Protein AF-E1RE14-F1 (afdb_monomer)

Secondary structure (DSSP, 8-state):
-----SSSTT-PPP---------------------------------------HHHHHHHHHHHTTTTSPPPPSB-SSB-TTT--B-SS--SS-EE-TTT--EEEEEE-TTT--EEEE-HHHHHHHHHHHHHHTSHHHHHHHHHHHHHHHHTTSS-EEEE---STTS-HHHHHHTT-EEPTTSHHHHHHHHHHTSTT---EEEE--S-TTTS--HHHHHHHHHHHHHHTT-

pLDDT: mean 85.31, std 17.83, range [42.62, 98.5]

Radius of gyration: 26.48 Å; Cα contacts (8 Å, |Δi|>4): 242; chains: 1; bounding box: 68×49×76 Å

Organism: Methanolacinia petrolearia (strain DSM 11571 / OCM 486 / SEBR 4847) (NCBI:txid679926)

Mean predicted aligned error: 10.59 Å

Structure (mmCIF, N/CA/C/O backbone):
data_AF-E1RE14-F1
#
_entry.id   AF-E1RE14-F1
#
loop_
_atom_site.group_PDB
_atom_site.id
_atom_site.type_symbol
_atom_site.label_atom_id
_atom_site.label_alt_id
_atom_site.label_comp_id
_atom_site.label_asym_id
_atom_site.label_entity_id
_atom_site.label_seq_id
_atom_site.pdbx_PDB_ins_code
_atom_site.Cartn_x
_atom_site.Cartn_y
_atom_site.Cartn_z
_atom_site.occupancy
_atom_site.B_iso_or_equiv
_atom_site.auth_seq_id
_atom_site.auth_comp_id
_atom_site.auth_asym_id
_atom_site.auth_atom_id
_atom_site.pdbx_PDB_model_num
ATOM 1 N N . MET A 1 1 ? -35.486 -8.391 -8.529 1.00 46.53 1 MET A N 1
ATOM 2 C CA . MET A 1 1 ? -34.183 -9.096 -8.549 1.00 46.53 1 MET A CA 1
ATOM 3 C C . MET A 1 1 ? -33.912 -9.612 -9.960 1.00 46.53 1 MET A C 1
ATOM 5 O O . MET A 1 1 ? -34.596 -10.544 -10.345 1.00 46.53 1 MET A O 1
ATOM 9 N N . LYS A 1 2 ? -33.014 -8.971 -10.733 1.00 47.81 2 LYS A N 1
ATOM 10 C CA . LYS A 1 2 ? -32.434 -9.428 -12.027 1.00 47.81 2 LYS A CA 1
ATOM 11 C C . LYS A 1 2 ? -31.433 -8.358 -12.536 1.00 47.81 2 LYS A C 1
ATOM 13 O O . LYS A 1 2 ? -31.792 -7.555 -13.384 1.00 47.81 2 LYS A O 1
ATOM 18 N N . ILE A 1 3 ? -30.221 -8.273 -11.964 1.00 48.84 3 ILE A N 1
ATOM 19 C CA . ILE A 1 3 ? -29.160 -7.336 -12.439 1.00 48.84 3 ILE A CA 1
ATOM 20 C C . ILE A 1 3 ? -27.771 -8.017 -12.596 1.00 48.84 3 ILE A C 1
ATOM 22 O O . ILE A 1 3 ? -26.828 -7.397 -13.058 1.00 48.84 3 ILE A O 1
ATOM 26 N N . PHE A 1 4 ? -27.609 -9.318 -12.321 1.00 44.69 4 PHE A N 1
ATOM 27 C CA . PHE A 1 4 ? -26.270 -9.941 -12.232 1.00 44.69 4 PHE A CA 1
ATOM 28 C C . PHE A 1 4 ? -25.787 -10.767 -13.447 1.00 44.69 4 PHE A C 1
ATOM 30 O O . PHE A 1 4 ? -24.871 -11.571 -13.296 1.00 44.69 4 PHE A O 1
ATOM 37 N N . GLN A 1 5 ? -26.342 -10.591 -14.654 1.00 52.22 5 GLN A N 1
ATOM 38 C CA . GLN A 1 5 ? -26.040 -11.499 -15.781 1.00 52.22 5 GLN A CA 1
ATOM 39 C C . GLN A 1 5 ? -25.069 -10.975 -16.863 1.00 52.22 5 GLN A C 1
ATOM 41 O O . GLN A 1 5 ? -24.773 -11.722 -17.785 1.00 52.22 5 GLN A O 1
ATOM 46 N N . THR A 1 6 ? -24.538 -9.750 -16.793 1.00 51.66 6 THR A N 1
ATOM 47 C CA . THR A 1 6 ? -23.876 -9.115 -17.962 1.00 51.66 6 THR A CA 1
ATOM 48 C C . THR A 1 6 ? -22.341 -9.056 -17.966 1.00 51.66 6 THR A C 1
ATOM 50 O O . THR A 1 6 ? -21.780 -8.434 -18.860 1.00 51.66 6 THR A O 1
ATOM 53 N N . LEU A 1 7 ? -21.624 -9.703 -17.038 1.00 49.03 7 LEU A N 1
ATOM 54 C CA . LEU A 1 7 ? -20.146 -9.607 -16.977 1.00 49.03 7 LEU A CA 1
ATOM 55 C C . LEU A 1 7 ? -19.368 -10.877 -17.363 1.00 49.03 7 LEU A C 1
ATOM 57 O O . LEU A 1 7 ? -18.140 -10.861 -17.325 1.00 49.03 7 LEU A O 1
ATOM 61 N N . LYS A 1 8 ? -20.031 -11.970 -17.764 1.00 50.16 8 LYS A N 1
ATOM 62 C CA . LYS A 1 8 ? -19.330 -13.222 -18.114 1.00 50.16 8 LYS A CA 1
ATOM 63 C C . LYS A 1 8 ? -18.744 -13.264 -19.530 1.00 50.16 8 LYS A C 1
ATOM 65 O O . LYS A 1 8 ? -17.822 -14.039 -19.755 1.00 50.16 8 LYS A O 1
ATOM 70 N N . ASP A 1 9 ? -19.179 -12.398 -20.442 1.00 52.12 9 ASP A N 1
ATOM 71 C CA . ASP A 1 9 ? -18.799 -12.519 -21.860 1.00 52.12 9 ASP A CA 1
ATOM 72 C C . ASP A 1 9 ? -17.492 -11.793 -22.240 1.00 52.12 9 ASP A C 1
ATOM 74 O O . ASP A 1 9 ? -17.029 -11.910 -23.370 1.00 52.12 9 ASP A O 1
ATOM 78 N N . ILE A 1 10 ? -16.845 -11.076 -21.309 1.00 55.69 10 ILE A N 1
ATOM 79 C CA . ILE A 1 10 ? -15.593 -10.337 -21.588 1.00 55.69 10 ILE A CA 1
ATOM 80 C C . ILE A 1 10 ? -14.340 -11.225 -21.426 1.00 55.69 10 ILE A C 1
ATOM 82 O O . ILE A 1 10 ? -13.291 -10.915 -21.983 1.00 55.69 10 ILE A O 1
ATOM 86 N N . PHE A 1 11 ? -14.439 -12.359 -20.721 1.00 48.59 11 PHE A N 1
ATOM 87 C CA . PHE A 1 11 ? -13.284 -13.194 -20.349 1.00 48.59 11 PHE A CA 1
ATOM 88 C C . PHE A 1 11 ? -13.373 -14.640 -20.859 1.00 48.59 11 PHE A C 1
ATOM 90 O O . PHE A 1 11 ? -12.929 -15.569 -20.185 1.00 48.59 11 PHE A O 1
ATOM 97 N N . ALA A 1 12 ? -13.938 -14.857 -22.049 1.00 53.59 12 ALA A N 1
ATOM 98 C CA . ALA A 1 12 ? -13.818 -16.152 -22.714 1.00 53.59 12 ALA A CA 1
ATOM 99 C C . ALA A 1 12 ? -12.379 -16.327 -23.257 1.00 53.59 12 ALA A C 1
ATOM 101 O O . ALA A 1 12 ? -11.938 -15.507 -24.069 1.00 53.59 12 ALA A O 1
ATOM 102 N N . PRO A 1 13 ? -11.626 -17.359 -22.832 1.00 48.97 13 PRO A N 1
ATOM 103 C CA . PRO A 1 13 ? -10.300 -17.634 -23.372 1.00 48.97 13 PRO A CA 1
ATOM 104 C C . PRO A 1 13 ? -10.422 -18.061 -24.839 1.00 48.97 13 PRO A C 1
ATOM 106 O O . PRO A 1 13 ? -11.208 -18.947 -25.175 1.00 48.97 13 PRO A O 1
ATOM 109 N N . LYS A 1 14 ? -9.641 -17.431 -25.722 1.00 50.75 14 LYS A N 1
ATOM 110 C CA . LYS A 1 14 ? -9.497 -17.887 -27.108 1.00 50.75 14 LYS A CA 1
ATOM 111 C C . LYS A 1 14 ? -8.855 -19.275 -27.091 1.00 50.75 14 LYS A C 1
ATOM 113 O O . LYS A 1 14 ? -7.742 -19.436 -26.602 1.00 50.75 14 LYS A O 1
ATOM 118 N N . THR A 1 15 ? -9.565 -20.269 -27.609 1.00 53.25 15 THR A N 1
ATOM 119 C CA . THR A 1 15 ? -9.020 -21.591 -27.924 1.00 53.25 15 THR A CA 1
ATOM 120 C C . THR A 1 15 ? -7.975 -21.444 -29.025 1.00 53.25 15 THR A C 1
ATOM 122 O O . THR A 1 15 ? -8.326 -21.181 -30.172 1.00 53.25 15 THR A O 1
ATOM 125 N N . GLU A 1 16 ? -6.700 -21.578 -28.667 1.00 58.56 16 GLU A N 1
ATOM 126 C CA . GLU A 1 16 ? -5.597 -21.681 -29.621 1.00 58.56 16 GLU A CA 1
ATOM 127 C C . GLU A 1 16 ? -5.589 -23.077 -30.258 1.00 58.56 16 GLU A C 1
ATOM 129 O O . GLU A 1 16 ? -5.486 -24.104 -29.579 1.00 58.56 16 GLU A O 1
ATOM 134 N N . GLU A 1 17 ? -5.723 -23.104 -31.584 1.00 56.47 17 GLU A N 1
ATOM 135 C CA . GLU A 1 17 ? -5.495 -24.280 -32.414 1.00 56.47 17 GLU A CA 1
ATOM 136 C C . GLU A 1 17 ? -4.011 -24.665 -32.366 1.00 56.47 17 GLU A C 1
ATOM 138 O O . GLU A 1 17 ? -3.125 -23.885 -32.710 1.00 56.47 17 GLU A O 1
ATOM 143 N N . LYS A 1 18 ? -3.732 -25.897 -31.930 1.00 52.00 18 LYS A N 1
ATOM 144 C CA . LYS A 1 18 ? -2.398 -26.501 -31.995 1.00 52.00 18 LYS A CA 1
ATOM 145 C C . LYS A 1 18 ? -2.090 -26.911 -33.432 1.00 52.00 18 LYS A C 1
ATOM 147 O O . LYS A 1 18 ? -2.503 -27.987 -33.867 1.00 52.00 18 LYS A O 1
ATOM 152 N N . GLU A 1 19 ? -1.301 -26.105 -34.128 1.00 57.06 19 GLU A N 1
ATOM 153 C CA . GLU A 1 19 ? -0.641 -26.520 -35.362 1.00 57.06 19 GLU A CA 1
ATOM 154 C C . GLU A 1 19 ? 0.549 -27.434 -35.025 1.00 57.06 19 GLU A C 1
ATOM 156 O O . GLU A 1 19 ? 1.486 -27.066 -34.316 1.00 57.06 19 GLU A O 1
ATOM 161 N N . LYS A 1 20 ? 0.469 -28.684 -35.490 1.00 58.72 20 LYS A N 1
ATOM 162 C CA . LYS A 1 20 ? 1.563 -29.657 -35.468 1.00 58.72 20 LYS A CA 1
ATOM 163 C C . LYS A 1 20 ? 2.478 -29.378 -36.656 1.00 58.72 20 LYS A C 1
ATOM 165 O O . LYS A 1 20 ? 2.070 -29.612 -37.789 1.00 58.72 20 LYS A O 1
ATOM 170 N N . THR A 1 21 ? 3.733 -29.035 -36.401 1.00 48.47 21 THR A N 1
ATOM 171 C CA . THR A 1 21 ? 4.808 -29.195 -37.385 1.00 48.47 21 THR A CA 1
ATOM 172 C C . THR A 1 21 ? 5.929 -30.039 -36.802 1.00 48.47 21 THR A C 1
ATOM 174 O O . THR A 1 21 ? 6.473 -29.797 -35.727 1.00 48.47 21 THR A O 1
ATOM 177 N N . SER A 1 22 ? 6.186 -31.125 -37.517 1.00 50.03 22 SER A N 1
ATOM 178 C CA . SER A 1 22 ? 7.149 -32.175 -37.243 1.00 50.03 22 SER A CA 1
ATOM 179 C C . SER A 1 22 ? 8.414 -32.001 -38.083 1.00 50.03 22 SER A C 1
ATOM 181 O O . SER A 1 22 ? 8.329 -31.570 -39.228 1.00 50.03 22 SER A O 1
ATOM 183 N N . ALA A 1 23 ? 9.503 -32.550 -37.539 1.00 46.31 23 ALA A N 1
ATOM 184 C CA . ALA A 1 23 ? 10.637 -33.178 -38.223 1.00 46.31 23 ALA A CA 1
ATOM 185 C C . ALA A 1 23 ? 11.861 -32.317 -38.616 1.00 46.31 23 ALA A C 1
ATOM 187 O O . ALA A 1 23 ? 11.846 -31.554 -39.570 1.00 46.31 23 ALA A O 1
ATOM 188 N N . ALA A 1 24 ? 12.941 -32.599 -37.873 1.00 47.28 24 ALA A N 1
ATOM 189 C CA . ALA A 1 24 ? 14.226 -33.149 -38.329 1.00 47.28 24 ALA A CA 1
ATOM 190 C C . ALA A 1 24 ? 15.094 -32.373 -39.339 1.00 47.28 24 ALA A C 1
ATOM 192 O O . ALA A 1 24 ? 14.720 -32.157 -40.486 1.00 47.28 24 ALA A O 1
ATOM 193 N N . GLY A 1 25 ? 16.349 -32.137 -38.935 1.00 42.62 25 GLY A N 1
ATOM 194 C CA . GLY A 1 25 ? 17.455 -31.831 -39.842 1.00 42.62 25 GLY A CA 1
ATOM 195 C C . GLY A 1 25 ? 18.708 -31.344 -39.117 1.00 42.62 25 GLY A C 1
ATOM 196 O O . GLY A 1 25 ? 18.887 -30.146 -38.933 1.00 42.62 25 GLY A O 1
ATOM 197 N N . GLU A 1 26 ? 19.583 -32.267 -38.715 1.00 43.22 26 GLU A N 1
ATOM 198 C CA . GLU A 1 26 ? 20.980 -31.971 -38.373 1.00 43.22 26 GLU A CA 1
ATOM 199 C C . GLU A 1 26 ? 21.800 -31.741 -39.654 1.00 43.22 26 GLU A C 1
ATOM 201 O O . GLU A 1 26 ? 21.687 -32.524 -40.596 1.00 43.22 26 GLU A O 1
ATOM 206 N N . THR A 1 27 ? 22.678 -30.730 -39.681 1.00 48.00 27 THR A N 1
ATOM 207 C CA . THR A 1 27 ? 24.133 -30.892 -39.938 1.00 48.00 27 THR A CA 1
ATOM 208 C C . THR A 1 27 ? 24.896 -29.552 -39.866 1.00 48.00 27 THR A C 1
ATOM 210 O O . THR A 1 27 ? 24.309 -28.496 -40.104 1.00 48.00 27 THR A O 1
ATOM 213 N N . PRO A 1 28 ? 26.209 -29.569 -39.534 1.00 61.12 28 PRO A N 1
ATOM 214 C CA . PRO A 1 28 ? 27.028 -28.377 -39.327 1.00 61.12 28 PRO A CA 1
ATOM 215 C C . PRO A 1 28 ? 27.784 -27.958 -40.601 1.00 61.12 28 PRO A C 1
ATOM 217 O O . PRO A 1 28 ? 28.429 -28.776 -41.256 1.00 61.12 28 PRO A O 1
ATOM 220 N N . GLY A 1 29 ? 27.769 -26.659 -40.912 1.00 47.12 29 GLY A N 1
ATOM 221 C CA . GLY A 1 29 ? 28.498 -26.060 -42.033 1.00 47.12 29 GLY A CA 1
ATOM 222 C C . GLY A 1 29 ? 29.308 -24.839 -41.597 1.00 47.12 29 GLY A C 1
ATOM 223 O O . GLY A 1 29 ? 28.756 -23.849 -41.129 1.00 47.12 29 GLY A O 1
ATOM 224 N N . LYS A 1 30 ? 30.631 -24.941 -41.743 1.00 48.81 30 LYS A N 1
ATOM 225 C CA . LYS A 1 30 ? 31.643 -23.898 -41.529 1.00 48.81 30 LYS A CA 1
ATOM 226 C C . LYS A 1 30 ? 31.542 -22.747 -42.545 1.00 48.81 30 LYS A C 1
ATOM 228 O O . LYS A 1 30 ? 31.271 -22.986 -43.714 1.00 48.81 30 LYS A O 1
ATOM 233 N N . ALA A 1 31 ? 32.015 -21.587 -42.077 1.00 45.41 31 ALA A N 1
ATOM 234 C CA . ALA A 1 31 ? 32.679 -20.494 -42.800 1.00 45.41 31 ALA A CA 1
ATOM 235 C C . ALA A 1 31 ? 31.829 -19.558 -43.680 1.00 45.41 31 ALA A C 1
ATOM 237 O O . ALA A 1 31 ? 31.381 -19.935 -44.754 1.00 45.41 31 ALA A O 1
ATOM 238 N N . ALA A 1 32 ? 31.768 -18.284 -43.273 1.00 44.47 32 ALA A N 1
ATOM 239 C CA . ALA A 1 32 ? 32.245 -17.159 -44.086 1.00 44.47 32 ALA A CA 1
ATOM 240 C C . ALA A 1 32 ? 32.243 -15.864 -43.252 1.00 44.47 32 ALA A C 1
ATOM 242 O O . ALA A 1 32 ? 31.198 -15.274 -42.984 1.00 44.47 32 ALA A O 1
ATOM 243 N N . GLU A 1 33 ? 33.439 -15.423 -42.860 1.00 48.59 33 GLU A N 1
ATOM 244 C CA . GLU A 1 33 ? 33.723 -14.016 -42.580 1.00 48.59 33 GLU A CA 1
ATOM 245 C C . GLU A 1 33 ? 33.417 -13.191 -43.835 1.00 48.59 33 GLU A C 1
ATOM 247 O O . GLU A 1 33 ? 33.936 -13.452 -44.919 1.00 48.59 33 GLU A O 1
ATOM 252 N N . GLY A 1 34 ? 32.558 -12.191 -43.674 1.00 48.44 34 GLY A N 1
ATOM 253 C CA . GLY A 1 34 ? 32.135 -11.292 -44.738 1.00 48.44 34 GLY A CA 1
ATOM 254 C C . GLY A 1 34 ? 31.483 -10.058 -44.138 1.00 48.44 34 GLY A C 1
ATOM 255 O O . GLY A 1 34 ? 30.284 -9.844 -44.280 1.00 48.44 34 GLY A O 1
ATOM 256 N N . ALA A 1 35 ? 32.278 -9.275 -43.409 1.00 54.47 35 ALA A N 1
ATOM 257 C CA . ALA A 1 35 ? 31.876 -7.994 -42.855 1.00 54.47 35 ALA A CA 1
ATOM 258 C C . ALA A 1 35 ? 31.454 -7.033 -43.979 1.00 54.47 35 ALA A C 1
ATOM 260 O O . ALA A 1 35 ? 32.285 -6.518 -44.727 1.00 54.47 35 ALA A O 1
ATOM 261 N N . ARG A 1 36 ? 30.153 -6.750 -44.066 1.00 50.03 36 ARG A N 1
ATOM 262 C CA . ARG A 1 36 ? 29.624 -5.581 -44.769 1.00 50.03 36 ARG A CA 1
ATOM 263 C C . ARG A 1 36 ? 28.918 -4.727 -43.729 1.00 50.03 36 ARG A C 1
ATOM 265 O O . ARG A 1 36 ? 27.810 -5.035 -43.313 1.00 50.03 36 ARG A O 1
ATOM 272 N N . ALA A 1 37 ? 29.607 -3.683 -43.274 1.00 56.88 37 ALA A N 1
ATOM 273 C CA . ALA A 1 37 ? 29.035 -2.653 -42.421 1.00 56.88 37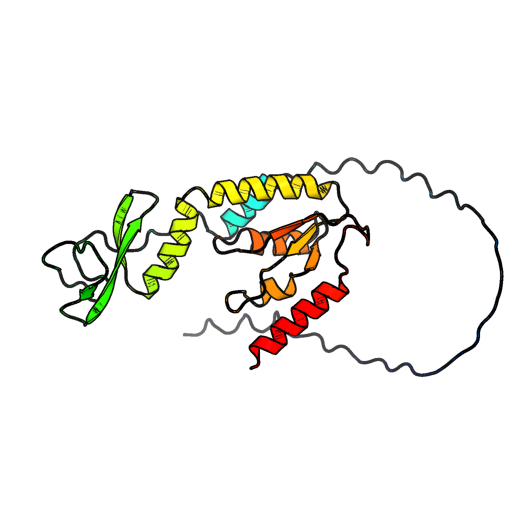 ALA A CA 1
ATOM 274 C C . ALA A 1 37 ? 27.939 -1.922 -43.210 1.00 56.88 37 ALA A C 1
ATOM 276 O O . ALA A 1 37 ? 28.200 -0.967 -43.944 1.00 56.88 37 ALA A O 1
ATOM 277 N N . GLU A 1 38 ? 26.713 -2.429 -43.114 1.00 55.62 38 GLU A N 1
ATOM 278 C CA . GLU A 1 38 ? 25.520 -1.735 -43.571 1.00 55.62 38 GLU A CA 1
ATOM 279 C C . GLU A 1 38 ? 25.373 -0.491 -42.693 1.00 55.62 38 GLU A C 1
ATOM 281 O O . GLU A 1 38 ? 25.154 -0.577 -41.484 1.00 55.62 38 GLU A O 1
ATOM 286 N N . LYS A 1 39 ? 25.602 0.686 -43.288 1.00 60.72 39 LYS A N 1
ATOM 287 C CA . LYS A 1 39 ? 25.342 1.975 -42.647 1.00 60.72 39 LYS A CA 1
ATOM 288 C C . LYS A 1 39 ? 23.870 1.994 -42.242 1.00 60.72 39 LYS A C 1
ATOM 290 O O . LYS A 1 39 ? 23.007 2.198 -43.093 1.00 60.72 39 LYS A O 1
ATOM 295 N N . LEU A 1 40 ? 23.614 1.785 -40.951 1.00 55.25 40 LEU A N 1
ATOM 296 C CA . LEU A 1 40 ? 22.308 1.994 -40.340 1.00 55.25 40 LEU A CA 1
ATOM 297 C C . LEU A 1 40 ? 21.820 3.398 -40.731 1.00 55.25 40 LEU A C 1
ATOM 299 O O . LEU A 1 40 ? 22.565 4.367 -40.539 1.00 55.25 40 LEU A O 1
ATOM 303 N N . PRO A 1 41 ? 20.622 3.521 -41.329 1.00 58.03 41 PRO A N 1
ATOM 304 C CA . PRO A 1 41 ? 20.096 4.806 -41.754 1.00 58.03 41 PRO A CA 1
ATOM 305 C C . PRO A 1 41 ? 19.998 5.733 -40.543 1.00 58.03 41 PRO A C 1
ATOM 307 O O . PRO A 1 41 ? 19.442 5.365 -39.506 1.00 58.03 41 PRO A O 1
ATOM 310 N N . ALA A 1 42 ? 20.572 6.929 -40.679 1.00 51.94 42 ALA A N 1
ATOM 311 C CA . ALA A 1 42 ? 20.441 7.997 -39.702 1.00 51.94 42 ALA A CA 1
ATOM 312 C C . ALA A 1 42 ? 18.947 8.284 -39.519 1.00 51.94 42 ALA A C 1
ATOM 314 O O . ALA A 1 42 ? 18.286 8.756 -40.443 1.00 51.94 42 ALA A O 1
ATOM 315 N N . GLN A 1 43 ? 18.404 7.920 -38.357 1.00 57.03 43 GLN A N 1
ATOM 316 C CA . GLN A 1 43 ? 16.995 8.130 -38.058 1.00 57.03 43 GLN A CA 1
ATOM 317 C C . GLN A 1 43 ? 16.741 9.635 -37.949 1.00 57.03 43 GLN A C 1
ATOM 319 O O . GLN A 1 43 ? 17.187 10.291 -37.007 1.00 57.03 43 GLN A O 1
ATOM 324 N N . GLU A 1 44 ? 16.066 10.181 -38.959 1.00 47.69 44 GLU A N 1
ATOM 325 C CA . GLU A 1 44 ? 15.635 11.572 -38.999 1.00 47.69 44 GLU A CA 1
ATOM 326 C C . GLU A 1 44 ? 14.706 11.870 -37.816 1.00 47.69 44 GLU A C 1
ATOM 328 O O . GLU A 1 44 ? 13.815 11.088 -37.472 1.00 47.69 44 GLU A O 1
ATOM 333 N N . GLY A 1 45 ? 14.968 13.008 -37.168 1.00 54.16 45 GLY A N 1
ATOM 334 C CA . GLY A 1 45 ? 14.450 13.367 -35.856 1.00 54.16 45 GLY A CA 1
ATOM 335 C C . GLY A 1 45 ? 12.929 13.318 -35.767 1.00 54.16 45 GLY A C 1
ATOM 336 O O . GLY A 1 45 ? 12.219 14.206 -36.246 1.00 54.16 45 GLY A O 1
ATOM 337 N N . GLN A 1 46 ? 12.435 12.299 -35.067 1.00 58.62 46 GLN A N 1
ATOM 338 C CA . GLN A 1 46 ? 11.067 12.264 -34.580 1.00 58.62 46 GLN A CA 1
ATOM 339 C C . GLN A 1 46 ? 10.863 13.443 -33.623 1.00 58.62 46 GLN A C 1
ATOM 341 O O . GLN A 1 46 ? 11.530 13.563 -32.595 1.00 58.62 46 GLN A O 1
ATOM 346 N N . LYS A 1 47 ? 9.945 14.339 -34.003 1.00 50.62 47 LYS A N 1
ATOM 347 C CA . LYS A 1 47 ? 9.492 15.493 -33.216 1.00 50.62 47 LYS A CA 1
ATOM 348 C C . LYS A 1 47 ? 9.251 15.053 -31.773 1.00 50.62 47 LYS A C 1
ATOM 350 O O . LYS A 1 47 ? 8.473 14.127 -31.546 1.00 50.62 47 LYS A O 1
ATOM 355 N N . SER A 1 48 ? 9.940 15.694 -30.827 1.00 58.25 48 SER A N 1
ATOM 356 C CA . SER A 1 48 ? 9.980 15.271 -29.429 1.00 58.25 48 SER A CA 1
ATOM 357 C C . SER A 1 48 ? 8.566 15.172 -28.857 1.00 58.25 48 SER A C 1
ATOM 359 O O . SER A 1 48 ? 7.868 16.162 -28.634 1.00 58.25 48 SER A O 1
ATOM 361 N N . ALA A 1 49 ? 8.107 13.940 -28.651 1.00 66.00 49 ALA A N 1
ATOM 362 C CA . ALA A 1 49 ? 6.882 13.696 -27.920 1.00 66.00 49 ALA A CA 1
ATOM 363 C C . ALA A 1 49 ? 7.074 14.280 -26.517 1.00 66.00 49 ALA A C 1
ATOM 365 O O . ALA A 1 49 ? 7.975 13.840 -25.800 1.00 66.00 49 ALA A O 1
ATOM 366 N N . LYS A 1 50 ? 6.249 15.276 -26.165 1.00 74.38 50 LYS A N 1
ATOM 367 C CA . LYS A 1 50 ? 6.228 15.951 -24.859 1.00 74.38 50 LYS A CA 1
ATOM 368 C C . LYS A 1 50 ? 6.542 14.942 -23.747 1.00 74.38 50 LYS A C 1
ATOM 370 O O . LYS A 1 50 ? 5.909 13.884 -23.695 1.00 74.38 50 LYS A O 1
ATOM 375 N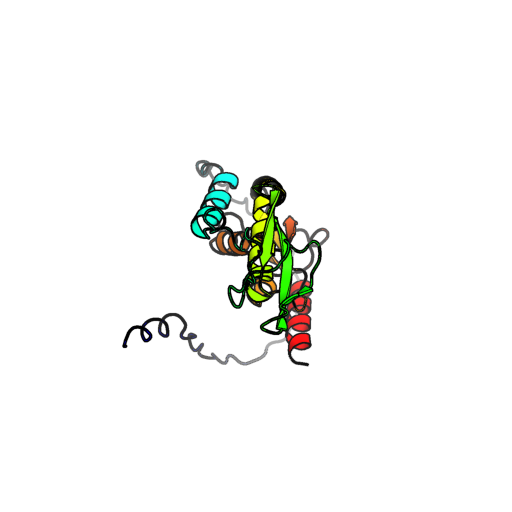 N . ALA A 1 51 ? 7.541 15.250 -22.918 1.00 78.50 51 ALA A N 1
ATOM 376 C CA . ALA A 1 51 ? 7.903 14.417 -21.776 1.00 78.50 51 ALA A CA 1
ATOM 377 C C . ALA A 1 51 ? 6.640 14.113 -20.954 1.00 78.50 51 ALA A C 1
ATOM 379 O O . ALA A 1 51 ? 5.807 14.996 -20.724 1.00 78.50 51 ALA A O 1
ATOM 380 N N . MET A 1 52 ? 6.444 12.838 -20.621 1.00 83.56 52 MET A N 1
ATOM 381 C CA . MET A 1 52 ? 5.260 12.387 -19.900 1.00 83.56 52 MET A CA 1
ATOM 382 C C . MET A 1 52 ? 5.410 12.800 -18.441 1.00 83.56 52 MET A C 1
ATOM 384 O O . MET A 1 52 ? 6.381 12.423 -17.809 1.00 83.56 52 MET A O 1
ATOM 388 N N . ASN A 1 53 ? 4.449 13.544 -17.896 1.00 94.56 53 ASN A N 1
ATOM 389 C CA . ASN A 1 53 ? 4.483 13.925 -16.489 1.00 94.56 53 ASN A CA 1
ATOM 390 C C . ASN A 1 53 ? 3.979 12.757 -15.621 1.00 94.56 53 ASN A C 1
ATOM 392 O O . ASN A 1 53 ? 2.768 12.580 -15.446 1.00 94.56 53 ASN A O 1
ATOM 396 N N . TYR A 1 54 ? 4.889 11.942 -15.073 1.00 95.44 54 TYR A N 1
ATOM 397 C CA . TYR A 1 54 ? 4.498 10.799 -14.234 1.00 95.44 54 TYR A CA 1
ATOM 398 C C . TYR A 1 54 ? 3.757 11.208 -12.961 1.00 95.44 54 TYR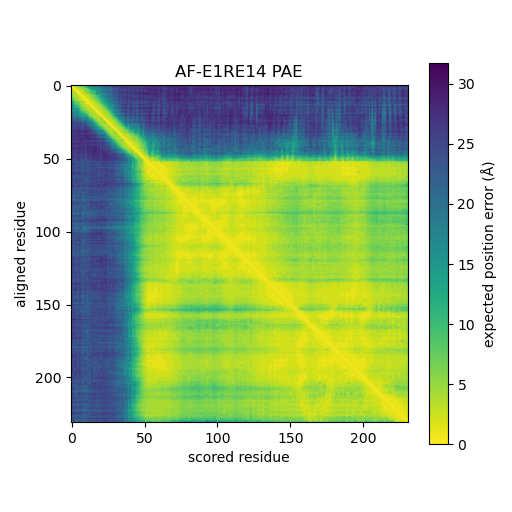 A C 1
ATOM 400 O O . TYR A 1 54 ? 2.923 10.440 -12.481 1.00 95.44 54 TYR A O 1
ATOM 408 N N . ALA A 1 55 ? 3.998 12.409 -12.426 1.00 96.88 55 ALA A N 1
ATOM 409 C CA . ALA A 1 55 ? 3.258 12.892 -11.264 1.00 96.88 55 ALA A CA 1
ATOM 410 C C . ALA A 1 55 ? 1.769 13.087 -11.595 1.00 96.88 55 ALA A C 1
ATOM 412 O O . ALA A 1 55 ? 0.907 12.672 -10.821 1.00 96.88 55 ALA A O 1
ATOM 413 N N . GLU A 1 56 ? 1.449 13.652 -12.764 1.00 96.19 56 GLU A N 1
ATOM 414 C CA . GLU A 1 56 ? 0.066 13.771 -13.247 1.00 96.19 56 GLU A CA 1
ATOM 415 C C . GLU A 1 56 ? -0.565 12.399 -13.501 1.00 96.19 56 GLU A C 1
ATOM 417 O O . GLU A 1 56 ? -1.686 12.149 -13.055 1.00 96.19 56 GLU A O 1
ATOM 422 N N . LEU A 1 57 ? 0.163 11.486 -14.157 1.00 95.81 57 LEU A N 1
ATOM 423 C CA . LEU A 1 57 ? -0.321 10.129 -14.425 1.00 95.81 57 LEU A CA 1
ATOM 424 C C . LEU A 1 57 ? -0.654 9.382 -13.126 1.00 95.81 57 LEU A C 1
ATOM 426 O O . LEU A 1 57 ? -1.750 8.836 -12.989 1.00 95.81 57 LEU A O 1
ATOM 430 N N . ILE A 1 58 ? 0.269 9.384 -12.161 1.00 97.06 58 ILE A N 1
ATOM 431 C CA . ILE A 1 58 ? 0.093 8.726 -10.863 1.00 97.06 58 ILE A CA 1
ATOM 432 C C . ILE A 1 58 ? -1.067 9.365 -10.096 1.00 97.06 58 ILE A C 1
ATOM 434 O O . ILE A 1 58 ? -1.938 8.643 -9.614 1.00 97.06 58 ILE A O 1
ATOM 438 N N . ASN A 1 59 ? -1.157 10.697 -10.036 1.00 95.94 59 ASN A N 1
ATOM 439 C CA . ASN A 1 59 ? -2.281 11.376 -9.382 1.00 95.94 59 ASN A CA 1
ATOM 440 C C . ASN A 1 59 ? -3.629 11.058 -10.045 1.00 95.94 59 ASN A C 1
ATOM 442 O O . ASN A 1 59 ? -4.629 10.873 -9.345 1.00 95.94 59 ASN A O 1
ATOM 446 N N . GLY A 1 60 ? -3.657 10.932 -11.374 1.00 96.62 60 GLY A N 1
ATOM 447 C CA . GLY A 1 60 ? -4.829 10.471 -12.112 1.00 96.62 60 GLY A CA 1
ATOM 448 C C . GLY A 1 60 ? -5.233 9.049 -11.721 1.00 96.62 60 GLY A C 1
ATOM 449 O O . GLY A 1 60 ? -6.403 8.798 -11.444 1.00 96.62 60 GLY A O 1
ATOM 450 N N . LEU A 1 61 ? -4.274 8.123 -11.622 1.00 96.50 61 LEU A N 1
ATOM 451 C CA . LEU A 1 61 ? -4.532 6.748 -11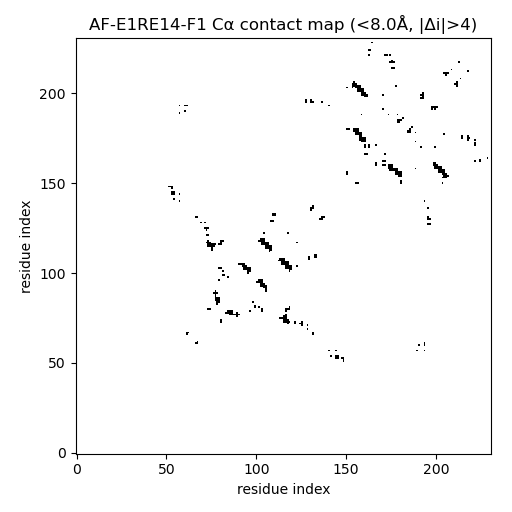.177 1.00 96.50 61 LEU A CA 1
ATOM 452 C C . LEU A 1 61 ? -5.047 6.691 -9.730 1.00 96.50 61 LEU A C 1
ATOM 454 O O . LEU A 1 61 ? -6.014 5.983 -9.462 1.00 96.50 61 LEU A O 1
ATOM 458 N N . ILE A 1 62 ? -4.458 7.470 -8.818 1.00 95.50 62 ILE A N 1
ATOM 459 C CA . ILE A 1 62 ? -4.889 7.565 -7.412 1.00 95.50 62 ILE A CA 1
ATOM 460 C C . ILE A 1 62 ? -6.325 8.085 -7.318 1.00 95.50 62 ILE A C 1
ATOM 462 O O . ILE A 1 62 ? -7.132 7.553 -6.554 1.00 95.50 62 ILE A O 1
ATOM 466 N N . SER A 1 63 ? -6.644 9.114 -8.104 1.00 94.94 63 SER A N 1
ATOM 467 C CA . SER A 1 63 ? -7.979 9.715 -8.137 1.00 94.94 63 SER A CA 1
ATOM 468 C C . SER A 1 63 ? -9.011 8.736 -8.691 1.00 94.94 63 SER A C 1
ATOM 470 O O . SER A 1 63 ? -10.062 8.551 -8.084 1.00 94.94 63 SER A O 1
ATOM 472 N N . ASN A 1 64 ? -8.682 8.040 -9.784 1.00 95.88 64 ASN A N 1
ATOM 473 C CA . ASN A 1 64 ? -9.547 7.023 -10.384 1.00 95.88 64 ASN A CA 1
ATOM 474 C C . ASN A 1 64 ? -9.789 5.828 -9.451 1.00 95.88 64 ASN A C 1
ATOM 476 O O . ASN A 1 64 ? -10.876 5.261 -9.454 1.00 95.88 64 ASN A O 1
ATOM 480 N N . ALA A 1 65 ? -8.794 5.458 -8.640 1.00 93.88 65 ALA A N 1
ATOM 481 C CA . ALA A 1 65 ? -8.927 4.404 -7.637 1.00 93.88 65 ALA A CA 1
ATOM 482 C C . ALA A 1 65 ? -9.698 4.851 -6.378 1.00 93.88 65 ALA A C 1
ATOM 484 O O . ALA A 1 65 ? -10.001 4.027 -5.518 1.00 93.88 65 ALA A O 1
ATOM 485 N N . GLY A 1 66 ? -10.006 6.146 -6.240 1.00 93.31 66 GLY A N 1
ATOM 486 C CA . GLY A 1 66 ? -10.776 6.681 -5.117 1.00 93.31 66 GLY A CA 1
ATOM 487 C C . GLY A 1 66 ? -10.022 6.726 -3.785 1.00 93.31 66 GLY A C 1
ATOM 488 O O . GLY A 1 66 ? -10.642 6.941 -2.748 1.00 93.31 66 GLY A O 1
ATOM 489 N N . TYR A 1 67 ? -8.692 6.575 -3.775 1.00 90.62 67 TYR A N 1
ATOM 490 C CA . TYR A 1 67 ? -7.922 6.482 -2.525 1.00 90.62 67 TYR A CA 1
ATOM 491 C C . TYR A 1 67 ? -7.919 7.764 -1.684 1.00 90.62 67 TYR A C 1
ATOM 493 O O . TYR A 1 67 ? -7.606 7.704 -0.503 1.00 90.62 67 TYR A O 1
ATOM 501 N N . ARG A 1 68 ? -8.276 8.923 -2.249 1.00 86.62 68 ARG A N 1
ATOM 502 C CA . ARG A 1 68 ? -8.404 10.182 -1.489 1.00 86.62 68 ARG A CA 1
ATOM 503 C C . ARG A 1 68 ? -9.826 10.455 -0.977 1.00 86.62 68 ARG A C 1
ATOM 505 O O . ARG A 1 68 ? -10.004 11.368 -0.183 1.00 86.62 68 ARG A O 1
ATOM 512 N N . ASN A 1 69 ? -10.817 9.666 -1.397 1.00 89.69 69 ASN A N 1
ATOM 513 C CA . ASN A 1 69 ? -12.238 9.910 -1.126 1.00 89.69 69 ASN A CA 1
ATOM 514 C C . ASN A 1 69 ? -12.843 8.793 -0.269 1.00 89.69 69 ASN A C 1
ATOM 516 O O . ASN A 1 69 ? -13.842 8.180 -0.645 1.00 89.69 69 ASN A O 1
ATOM 520 N N . TYR A 1 70 ? -12.221 8.492 0.868 1.00 89.06 70 TYR A N 1
ATOM 521 C CA . TYR A 1 70 ? -12.716 7.459 1.771 1.00 89.06 70 TYR A CA 1
ATOM 522 C C . TYR A 1 70 ? -13.504 8.060 2.941 1.00 89.06 70 TYR A C 1
ATOM 524 O O . TYR A 1 70 ? -13.265 9.187 3.376 1.00 89.06 70 TYR A O 1
ATOM 532 N N . LYS A 1 71 ? -14.463 7.289 3.462 1.00 93.81 71 LYS A N 1
ATOM 533 C CA . LYS A 1 71 ? -15.233 7.661 4.651 1.00 93.81 71 LYS A CA 1
ATOM 534 C C . LYS A 1 71 ? -14.464 7.226 5.906 1.00 93.81 71 LYS A C 1
ATOM 536 O O . LYS A 1 71 ? -14.113 6.047 5.980 1.00 93.81 71 LYS A O 1
ATOM 541 N N . PRO A 1 72 ? -14.244 8.113 6.894 1.00 94.12 72 PRO A N 1
ATOM 542 C CA . PRO A 1 72 ? -13.614 7.725 8.150 1.00 94.12 72 PRO A CA 1
ATOM 543 C C . PRO A 1 72 ? -14.380 6.586 8.828 1.00 94.12 72 PRO A C 1
ATOM 545 O O . PRO A 1 72 ? -15.608 6.630 8.934 1.00 94.12 72 PRO A O 1
ATOM 548 N N . VAL A 1 73 ? -13.650 5.568 9.283 1.00 96.06 73 VAL A N 1
ATOM 549 C CA . VAL A 1 73 ? -14.222 4.401 9.971 1.00 96.06 73 VAL A CA 1
ATOM 550 C C . VAL A 1 73 ? -14.081 4.536 11.491 1.00 96.06 73 VAL A C 1
ATOM 552 O O . VAL A 1 73 ? -13.163 5.195 11.996 1.00 96.06 73 VAL A O 1
ATOM 555 N N . GLY A 1 74 ? -15.018 3.913 12.210 1.00 96.56 74 GLY A N 1
ATOM 556 C CA . GLY A 1 74 ? -15.051 3.804 13.668 1.00 96.56 74 GLY A CA 1
ATOM 557 C C . GLY A 1 74 ? -16.015 4.767 14.353 1.00 96.56 74 GLY A C 1
ATOM 558 O O . GLY A 1 74 ? -16.421 5.779 13.779 1.00 96.56 74 GLY A O 1
ATOM 559 N N . THR A 1 75 ? -16.382 4.432 15.589 1.00 97.62 75 THR A N 1
ATOM 560 C CA . THR A 1 75 ? -17.230 5.258 16.456 1.00 97.62 75 THR A CA 1
ATOM 561 C C . THR A 1 75 ? -16.370 6.071 17.424 1.00 97.62 75 THR A C 1
ATOM 563 O O . THR A 1 75 ? -15.406 5.565 17.995 1.00 97.62 75 THR A O 1
ATOM 566 N N . GLU A 1 76 ? -16.695 7.353 17.592 1.00 97.69 76 GLU A N 1
ATOM 567 C CA . GLU A 1 76 ? -16.006 8.263 18.530 1.00 97.69 76 GLU A CA 1
ATOM 568 C C . GLU A 1 76 ? -16.663 8.266 19.922 1.00 97.69 76 GLU A C 1
ATOM 570 O O . GLU A 1 76 ? -16.101 8.781 20.886 1.00 97.69 76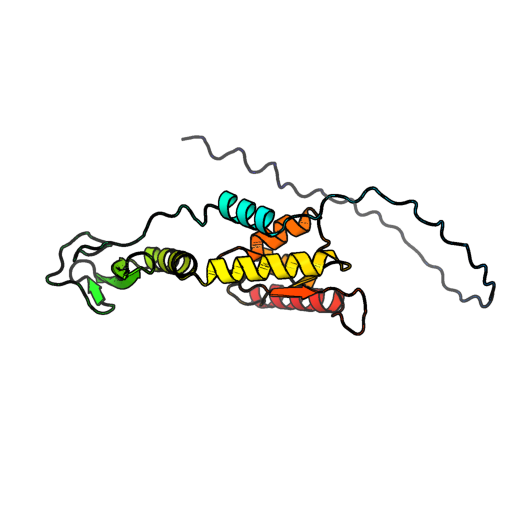 GLU A O 1
ATOM 575 N N . GLU A 1 77 ? -17.843 7.662 20.034 1.00 97.75 77 GLU A N 1
ATOM 576 C CA . GLU A 1 77 ? -18.608 7.545 21.270 1.00 97.75 77 GLU A CA 1
ATOM 577 C C . GLU A 1 77 ? -18.173 6.313 22.072 1.00 97.75 77 GLU A C 1
ATOM 579 O O . GLU A 1 77 ? -17.703 5.317 21.515 1.00 97.75 77 GLU A O 1
ATOM 584 N N . ALA A 1 78 ? -18.366 6.354 23.393 1.00 97.69 78 ALA A N 1
ATOM 585 C CA . ALA A 1 78 ? -18.135 5.218 24.287 1.00 97.69 78 ALA A CA 1
ATOM 586 C C . ALA A 1 78 ? -19.265 4.175 24.163 1.00 97.69 78 ALA A C 1
ATOM 588 O O . ALA A 1 78 ? -19.916 3.819 25.137 1.00 97.69 78 ALA A O 1
ATOM 589 N N . ALA A 1 79 ? -19.510 3.693 22.946 1.00 98.25 79 ALA A N 1
ATOM 590 C CA . ALA A 1 79 ? -20.511 2.686 22.627 1.00 98.25 79 ALA A CA 1
ATOM 591 C C . ALA A 1 79 ? -19.879 1.555 21.812 1.00 98.25 79 ALA A C 1
ATOM 593 O O . ALA A 1 79 ? -18.980 1.771 20.994 1.00 98.25 79 ALA A O 1
ATOM 594 N N . CYS A 1 80 ? -20.341 0.326 22.032 1.00 98.25 80 CYS A N 1
ATOM 595 C CA . CYS A 1 80 ? -19.835 -0.829 21.305 1.00 98.25 80 CYS A CA 1
ATOM 596 C C . CYS A 1 80 ? -20.139 -0.693 19.801 1.00 98.25 80 CYS A C 1
ATOM 598 O O . CYS A 1 80 ? -21.313 -0.615 19.438 1.00 98.25 80 CYS A O 1
ATOM 600 N N . PRO A 1 81 ? -19.135 -0.754 18.906 1.00 97.88 81 PRO A N 1
ATOM 601 C CA . PRO A 1 81 ? -19.358 -0.603 17.468 1.00 97.88 81 PRO A CA 1
ATOM 602 C C . PRO A 1 81 ? -20.151 -1.769 16.847 1.00 97.88 81 PRO A C 1
ATOM 604 O O . PRO A 1 81 ? -20.688 -1.618 15.754 1.00 97.88 81 PRO A O 1
ATOM 607 N N . SER A 1 82 ? -20.252 -2.915 17.536 1.00 97.56 82 SER A N 1
ATOM 608 C CA . SER A 1 82 ? -20.987 -4.092 17.051 1.00 97.56 82 SER A CA 1
ATOM 609 C C . SER A 1 82 ? -22.459 -4.119 17.476 1.00 97.56 82 SER A C 1
ATOM 611 O O . SER A 1 82 ? -23.307 -4.507 16.681 1.00 97.56 82 SER A O 1
ATOM 613 N N . CYS A 1 83 ? -22.782 -3.756 18.726 1.00 97.69 83 CYS A N 1
ATOM 614 C CA . CYS A 1 83 ? -24.155 -3.841 19.257 1.00 97.69 83 CYS A CA 1
ATOM 615 C C . CYS A 1 83 ? -24.768 -2.493 19.663 1.00 97.69 83 CYS A C 1
ATOM 617 O O . CYS A 1 83 ? -25.935 -2.453 20.041 1.00 97.69 83 CYS A O 1
ATOM 619 N N . GLY A 1 84 ? -23.998 -1.404 19.626 1.00 97.88 84 GLY A N 1
ATOM 620 C CA . GLY A 1 84 ? -24.449 -0.053 19.966 1.00 97.88 84 GLY A CA 1
ATOM 621 C C . GLY A 1 84 ? -24.647 0.215 21.459 1.00 97.88 84 GLY A C 1
ATOM 622 O O . GLY A 1 84 ? -24.976 1.337 21.823 1.00 97.88 84 GLY A O 1
ATOM 623 N N . LYS A 1 85 ? -24.452 -0.772 22.343 1.00 98.25 85 LYS A N 1
ATOM 624 C CA . LYS A 1 85 ? -24.635 -0.556 23.782 1.00 98.25 85 LYS A CA 1
ATOM 625 C C . LYS A 1 85 ? -23.548 0.359 24.345 1.00 98.25 85 LYS A C 1
ATOM 627 O O . LYS A 1 85 ? -22.365 0.167 24.051 1.00 98.25 85 LYS A O 1
ATOM 632 N N . GLU A 1 86 ? -23.967 1.302 25.176 1.00 98.06 86 GLU A N 1
ATOM 633 C CA . GLU A 1 86 ? -23.088 2.208 25.911 1.00 98.06 86 GLU A CA 1
ATOM 634 C C . GLU A 1 86 ? -22.131 1.449 26.841 1.00 98.06 86 GLU A C 1
ATOM 636 O O . GLU A 1 86 ? -22.441 0.373 27.366 1.00 98.06 86 GLU A O 1
ATOM 641 N N . ILE A 1 87 ? -20.942 2.017 27.008 1.00 97.62 87 ILE A N 1
ATOM 642 C CA . ILE A 1 87 ? -19.852 1.529 27.845 1.00 97.62 87 ILE A CA 1
ATOM 643 C C . ILE A 1 87 ? -19.553 2.632 28.861 1.00 97.62 87 ILE A C 1
ATOM 645 O O . ILE A 1 87 ? -19.407 3.790 28.476 1.00 97.62 87 ILE A O 1
ATOM 649 N N . ASP A 1 88 ? -19.404 2.269 30.137 1.00 96.25 88 ASP A N 1
ATOM 650 C CA . ASP A 1 88 ? -19.237 3.220 31.249 1.00 96.25 88 ASP A CA 1
ATOM 651 C C . ASP A 1 88 ? -18.127 4.261 31.018 1.00 96.25 88 ASP A C 1
ATOM 653 O O . ASP A 1 88 ? -18.210 5.396 31.483 1.00 96.25 88 ASP A O 1
ATOM 657 N N . SER A 1 89 ? -17.060 3.880 30.309 1.00 97.06 89 SER A N 1
ATOM 658 C CA . SER A 1 89 ? -15.973 4.784 29.934 1.00 97.06 89 SER A CA 1
ATOM 659 C C . SER A 1 89 ? -15.342 4.393 28.600 1.00 97.06 89 SER A C 1
ATOM 661 O O . SER A 1 89 ? -15.370 3.230 28.189 1.00 97.06 89 SER A O 1
ATOM 663 N N . PHE A 1 90 ? -14.741 5.372 27.917 1.00 97.69 90 PHE A N 1
ATOM 664 C CA . PHE A 1 90 ? -14.059 5.125 26.651 1.00 97.69 90 PHE A CA 1
ATOM 665 C C . PHE A 1 90 ? -12.824 4.231 26.876 1.00 97.69 90 PHE A C 1
ATOM 667 O O . PHE A 1 90 ? -11.909 4.621 27.614 1.00 97.69 90 PHE A O 1
ATOM 674 N N . PRO A 1 91 ? -12.739 3.051 26.239 1.00 97.50 91 PRO A N 1
ATOM 675 C CA . PRO A 1 91 ? -11.669 2.106 26.518 1.00 97.50 91 PRO A CA 1
ATOM 676 C C . PRO A 1 91 ? -10.301 2.613 26.049 1.00 97.50 91 PRO A C 1
ATOM 678 O O . PRO A 1 91 ? -10.147 3.242 25.002 1.00 97.50 91 PRO A O 1
ATOM 681 N N . VAL A 1 92 ? -9.264 2.311 26.834 1.00 97.69 92 VAL A N 1
ATOM 682 C CA . VAL A 1 92 ? -7.875 2.713 26.537 1.00 97.69 92 VAL A CA 1
ATOM 683 C C . VAL A 1 92 ? -7.127 1.642 25.735 1.00 97.69 92 VAL A C 1
ATOM 685 O O . VAL A 1 92 ? -6.174 1.953 25.021 1.00 97.69 92 VAL A O 1
ATOM 688 N N . ARG A 1 93 ? -7.544 0.379 25.850 1.00 97.50 93 ARG A N 1
ATOM 689 C CA . ARG A 1 93 ? -6.912 -0.795 25.230 1.00 97.50 93 ARG A CA 1
ATOM 690 C C . ARG A 1 93 ? -7.982 -1.671 24.578 1.00 97.50 93 ARG A C 1
ATOM 692 O O . ARG A 1 93 ? -9.168 -1.465 24.816 1.00 97.50 93 ARG A O 1
ATOM 699 N N . LYS A 1 94 ? -7.556 -2.654 23.775 1.00 97.50 94 LYS A N 1
ATOM 700 C CA . LYS A 1 94 ? -8.456 -3.692 23.250 1.00 97.50 94 LYS A CA 1
ATOM 701 C C . LYS A 1 94 ? -9.192 -4.362 24.419 1.00 97.50 94 LYS A C 1
ATOM 703 O O . LYS A 1 94 ? -8.546 -4.731 25.399 1.00 97.50 94 LYS A O 1
ATOM 708 N N . MET A 1 95 ? -10.504 -4.533 24.299 1.00 97.94 95 MET A N 1
ATOM 709 C CA . MET A 1 95 ? -11.331 -5.255 25.272 1.00 97.94 95 MET A CA 1
ATOM 710 C C . MET A 1 95 ? -12.498 -5.963 24.579 1.00 97.94 95 MET A C 1
ATOM 712 O O . MET A 1 95 ? -12.785 -5.673 23.421 1.00 97.94 95 MET A O 1
ATOM 716 N N . GLN A 1 96 ? -13.184 -6.857 25.286 1.00 98.38 96 GLN A N 1
ATOM 717 C CA . GLN A 1 96 ? -14.434 -7.461 24.820 1.00 98.38 96 GLN A CA 1
ATOM 718 C C . GLN A 1 96 ? -15.635 -6.674 25.337 1.00 98.38 96 GLN A C 1
ATOM 720 O O . GLN A 1 96 ? -15.638 -6.198 26.473 1.00 98.38 96 GLN A O 1
ATOM 725 N N . CYS A 1 97 ? -16.665 -6.535 24.506 1.00 98.25 97 CYS A N 1
ATOM 726 C CA . CYS A 1 97 ? -17.917 -5.922 24.917 1.00 98.25 97 CYS A CA 1
ATOM 727 C C . CYS A 1 97 ? -18.584 -6.779 26.008 1.00 98.25 97 CYS A C 1
ATOM 729 O O . CYS A 1 97 ? -18.881 -7.945 25.747 1.00 98.25 97 CYS A O 1
ATOM 731 N N . PRO A 1 98 ? -18.934 -6.220 27.182 1.00 97.88 98 PRO A N 1
ATOM 732 C CA . PRO A 1 98 ? -19.575 -6.982 28.255 1.00 97.88 98 PRO A CA 1
ATOM 733 C C . PRO A 1 98 ? -20.998 -7.452 27.915 1.00 97.88 98 PRO A C 1
ATOM 735 O O . PRO A 1 98 ? -21.579 -8.226 28.664 1.00 97.88 98 PRO A O 1
ATOM 738 N N . SER A 1 99 ? -21.596 -6.964 26.822 1.00 97.88 99 SER A N 1
ATOM 739 C CA . SER A 1 99 ? -22.985 -7.285 26.457 1.00 97.88 99 SER A CA 1
ATOM 740 C C . SER A 1 99 ? -23.133 -8.233 25.277 1.00 97.88 99 SER A C 1
ATOM 742 O O . SER A 1 99 ? -24.034 -9.060 25.302 1.00 97.88 99 SER A O 1
ATOM 744 N N . CYS A 1 100 ? -22.273 -8.142 24.261 1.00 98.00 100 CYS A N 1
ATOM 745 C CA . CYS A 1 100 ? -22.311 -9.063 23.118 1.00 98.00 100 CYS A CA 1
ATOM 746 C C . CYS A 1 100 ? -21.062 -9.946 22.987 1.00 98.00 100 CYS A C 1
ATOM 748 O O . CYS A 1 100 ? -21.024 -10.796 22.106 1.00 98.00 100 CYS A O 1
ATOM 750 N N . GLY A 1 101 ? -20.029 -9.741 23.811 1.00 97.88 101 GLY A N 1
ATOM 751 C CA . GLY A 1 101 ? -18.776 -10.502 23.758 1.00 97.88 101 GLY A CA 1
ATOM 752 C C . GLY A 1 101 ? -17.851 -10.163 22.583 1.00 97.88 101 GLY A C 1
ATOM 753 O O . GLY A 1 101 ? -16.744 -10.689 22.525 1.00 97.88 101 GLY A O 1
ATOM 754 N N . ALA A 1 102 ? -18.255 -9.284 21.659 1.00 98.12 102 ALA A N 1
ATOM 755 C CA . ALA A 1 102 ? -17.431 -8.911 20.510 1.00 98.12 102 ALA A CA 1
ATOM 756 C C . ALA A 1 102 ? -16.172 -8.131 20.928 1.00 98.12 102 ALA A C 1
ATOM 758 O O . ALA A 1 102 ? -16.222 -7.288 21.826 1.00 98.12 102 ALA A O 1
ATOM 759 N N . ASP A 1 103 ? -15.059 -8.372 20.235 1.00 98.38 103 ASP A N 1
ATOM 760 C CA . ASP A 1 103 ? -13.822 -7.611 20.411 1.00 98.38 103 ASP A CA 1
ATOM 761 C C . ASP A 1 103 ? -13.996 -6.154 19.946 1.00 98.38 103 ASP A C 1
ATOM 763 O O . ASP A 1 103 ? -14.467 -5.886 18.839 1.00 98.38 103 ASP A O 1
ATOM 767 N N . ILE A 1 104 ? -13.555 -5.211 20.779 1.00 98.44 104 ILE A N 1
ATOM 768 C CA . ILE A 1 104 ? -13.502 -3.777 20.493 1.00 98.44 104 ILE A CA 1
ATOM 769 C C . ILE A 1 104 ? -12.037 -3.362 20.396 1.00 98.44 104 ILE A C 1
ATOM 771 O O . ILE A 1 104 ? -11.265 -3.488 21.355 1.00 98.44 104 ILE A O 1
ATOM 775 N N . PHE A 1 105 ? -11.649 -2.830 19.242 1.00 98.50 105 PHE A N 1
ATOM 776 C CA . PHE A 1 105 ? -10.306 -2.316 19.009 1.00 98.50 105 PHE A CA 1
ATOM 777 C C . PHE A 1 105 ? -10.285 -0.800 19.165 1.00 98.50 105 PHE A C 1
ATOM 779 O O . PHE A 1 105 ? -11.118 -0.096 18.606 1.00 98.50 105 PHE A O 1
ATOM 786 N N . VAL A 1 106 ? -9.295 -0.294 19.901 1.00 98.25 106 VAL A N 1
ATOM 787 C CA . VAL A 1 106 ? -9.076 1.145 20.081 1.00 98.25 106 VAL A CA 1
ATOM 788 C C . VAL A 1 106 ? -7.928 1.582 19.183 1.00 98.25 106 VAL A C 1
ATOM 790 O O . VAL A 1 106 ? -6.833 1.001 19.229 1.00 98.25 106 VAL A O 1
ATOM 793 N N . ARG A 1 107 ? -8.159 2.607 18.362 1.00 97.88 107 ARG A N 1
ATOM 794 C CA . ARG A 1 107 ? -7.133 3.224 17.514 1.00 97.88 107 ARG A CA 1
ATOM 795 C C . ARG A 1 107 ? -7.240 4.741 17.546 1.00 97.88 107 ARG A C 1
ATOM 797 O O . ARG A 1 107 ? -8.285 5.289 17.865 1.00 97.88 107 ARG A O 1
ATOM 804 N N . THR A 1 108 ? -6.145 5.409 17.203 1.00 97.25 108 THR A N 1
ATOM 805 C CA . THR A 1 108 ? -6.113 6.859 17.000 1.00 97.25 108 THR A CA 1
ATOM 806 C C . THR A 1 108 ? -6.069 7.134 15.507 1.00 97.25 108 THR A C 1
ATOM 808 O O . THR A 1 108 ? -5.131 6.691 14.836 1.00 97.25 108 THR A O 1
ATOM 811 N N . ARG A 1 109 ? -7.077 7.835 14.987 1.00 95.06 109 ARG A N 1
ATOM 812 C CA . ARG A 1 109 ? -7.163 8.209 13.573 1.00 95.06 109 ARG A CA 1
ATOM 813 C C . ARG A 1 109 ? -6.075 9.234 13.246 1.00 95.06 109 ARG A C 1
ATOM 815 O O . ARG A 1 109 ? -5.785 10.131 14.034 1.00 95.06 109 ARG A O 1
ATOM 822 N N . ALA A 1 110 ? -5.388 9.049 12.121 1.00 92.88 110 ALA A N 1
ATOM 823 C CA . ALA A 1 110 ? -4.196 9.834 11.812 1.00 92.88 110 ALA A CA 1
ATOM 824 C C . ALA A 1 110 ? -4.523 11.252 11.312 1.00 92.88 110 ALA A C 1
ATOM 826 O O . ALA A 1 110 ? -3.744 12.157 11.624 1.00 92.88 110 ALA A O 1
ATOM 827 N N . SER A 1 111 ? -5.663 11.444 10.641 1.00 89.44 111 SER A N 1
ATOM 828 C CA . SER A 1 111 ? -6.171 12.743 10.172 1.00 89.44 111 SER A CA 1
ATOM 829 C C . SER A 1 111 ? -6.494 13.723 11.305 1.00 89.44 111 SER A C 1
ATOM 831 O O . SER A 1 111 ? -5.977 14.835 11.307 1.00 89.44 111 SER A O 1
ATOM 833 N N . ASP A 1 112 ? -7.301 13.320 12.289 1.00 93.88 112 ASP A N 1
ATOM 834 C CA . ASP A 1 112 ? -7.826 14.214 13.342 1.00 93.88 112 ASP A CA 1
ATOM 835 C C . ASP A 1 112 ? -7.259 13.946 14.751 1.00 93.88 112 ASP A C 1
ATOM 837 O O . ASP A 1 112 ? -7.552 14.683 15.693 1.00 93.88 112 ASP A O 1
ATOM 841 N N . LYS A 1 113 ? -6.441 12.897 14.909 1.00 94.88 113 LYS A N 1
ATOM 842 C CA . LYS A 1 113 ? -5.883 12.427 16.191 1.00 94.88 113 LYS A CA 1
ATOM 843 C C . LYS A 1 113 ? -6.937 12.010 17.227 1.00 94.88 113 LYS A C 1
ATOM 845 O O . LYS A 1 113 ? -6.598 11.861 18.404 1.00 94.88 113 LYS A O 1
ATOM 850 N N . ARG A 1 114 ? -8.185 11.757 16.821 1.00 96.31 114 ARG A N 1
ATOM 851 C CA . ARG A 1 114 ? -9.248 11.269 17.711 1.00 96.31 114 ARG A CA 1
ATOM 852 C C . ARG A 1 114 ? -9.136 9.766 17.930 1.00 96.31 114 ARG A C 1
ATOM 854 O O . ARG A 1 114 ? -8.684 9.020 17.057 1.00 96.31 114 ARG A O 1
ATOM 861 N N . LYS A 1 115 ? -9.525 9.312 19.125 1.00 97.69 115 LYS A N 1
ATOM 862 C CA . LYS A 1 115 ? -9.653 7.880 19.413 1.00 97.69 115 LYS A CA 1
ATOM 863 C C . LYS A 1 115 ? -10.980 7.376 18.866 1.00 97.69 115 LYS A C 1
ATOM 865 O O . LYS A 1 115 ? -12.004 8.019 19.054 1.00 97.69 115 LYS A O 1
ATOM 870 N N . VAL A 1 116 ? -10.937 6.218 18.225 1.00 98.25 116 VAL A N 1
ATOM 871 C CA . VAL A 1 116 ? -12.099 5.558 17.636 1.00 98.25 116 VAL A CA 1
ATOM 872 C C . VAL A 1 116 ? -12.151 4.103 18.073 1.00 98.25 116 VAL A C 1
ATOM 874 O O . VAL A 1 116 ? -11.107 3.464 18.270 1.00 98.25 116 VAL A O 1
ATOM 877 N N . LEU A 1 117 ? -13.369 3.596 18.225 1.00 98.44 117 LEU A N 1
ATOM 878 C CA . LEU A 1 117 ? -13.660 2.192 18.477 1.00 98.44 117 LEU A CA 1
ATOM 879 C C . LEU A 1 117 ? -14.012 1.506 17.159 1.00 98.44 117 LEU A C 1
ATOM 881 O O . LEU A 1 117 ? -14.753 2.048 16.339 1.00 98.44 117 LEU A O 1
ATOM 885 N N . LEU A 1 118 ? -13.441 0.325 16.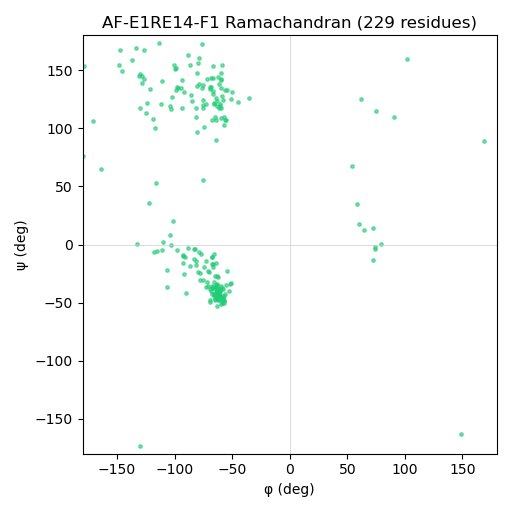950 1.00 98.44 118 LEU A N 1
ATOM 886 C CA . LEU A 1 118 ? -13.528 -0.425 15.701 1.00 98.44 118 LEU A CA 1
ATOM 887 C C . LEU A 1 118 ? -13.929 -1.874 15.984 1.00 98.44 118 LEU A C 1
ATOM 889 O O . LEU A 1 118 ? -13.494 -2.461 16.982 1.00 98.44 118 LEU A O 1
ATOM 893 N N . THR A 1 119 ? -14.715 -2.454 15.079 1.00 98.19 119 THR A N 1
ATOM 894 C CA . THR A 1 119 ? -14.881 -3.912 14.971 1.00 98.19 119 THR A CA 1
ATOM 895 C C . THR A 1 119 ? -13.659 -4.554 14.299 1.00 98.19 119 THR A C 1
ATOM 897 O O . THR A 1 119 ? -12.782 -3.854 13.792 1.00 98.19 119 THR A O 1
ATOM 900 N N . GLY A 1 120 ? -13.595 -5.892 14.276 1.00 95.38 120 GLY A N 1
ATOM 901 C CA . GLY A 1 120 ? -12.560 -6.622 13.531 1.00 95.38 120 GLY A CA 1
ATOM 902 C C . GLY A 1 120 ? -12.541 -6.258 12.042 1.00 95.38 120 GLY A C 1
ATOM 903 O O . GLY A 1 120 ? -11.498 -5.871 11.529 1.00 95.38 120 GLY A O 1
ATOM 904 N N . ASP A 1 121 ? -13.701 -6.266 11.385 1.00 94.06 121 ASP A N 1
ATOM 905 C CA . ASP A 1 121 ? -13.817 -5.943 9.952 1.00 94.06 121 ASP A CA 1
ATOM 906 C C . ASP A 1 121 ? -13.436 -4.484 9.654 1.00 94.06 121 ASP A C 1
ATOM 908 O O . ASP A 1 121 ? -12.801 -4.163 8.652 1.00 94.06 121 ASP A O 1
ATOM 912 N N . GLN A 1 122 ? -13.794 -3.571 10.560 1.00 97.00 122 GLN A N 1
ATOM 913 C CA . GLN A 1 122 ? -13.445 -2.156 10.448 1.00 97.00 122 GLN A CA 1
ATOM 914 C C . GLN A 1 122 ? -11.953 -1.889 10.662 1.00 97.00 122 GLN A C 1
ATOM 916 O O . GLN A 1 122 ? -11.452 -0.859 10.210 1.00 97.00 122 GLN A O 1
ATOM 921 N N . LEU A 1 123 ? -11.248 -2.777 11.367 1.00 96.12 123 LEU A N 1
ATOM 922 C CA . LEU A 1 123 ? -9.831 -2.610 11.664 1.00 96.12 123 LEU A CA 1
ATOM 923 C C . LEU A 1 123 ? -8.983 -2.663 10.392 1.00 96.12 123 LEU A C 1
ATOM 925 O O . LEU A 1 123 ? -8.102 -1.823 10.229 1.00 96.12 123 LEU A O 1
ATOM 929 N N . GLU A 1 124 ? -9.275 -3.597 9.487 1.00 92.06 124 GLU A N 1
ATOM 930 C CA . GLU A 1 124 ? -8.544 -3.746 8.224 1.00 92.06 124 GLU A CA 1
ATOM 931 C C . GLU A 1 124 ? -8.693 -2.494 7.345 1.00 92.06 124 GLU A C 1
ATOM 933 O O . GLU A 1 124 ? -7.705 -1.901 6.903 1.00 92.06 124 GLU A O 1
ATOM 938 N N . GLU A 1 125 ? -9.927 -2.011 7.178 1.00 93.25 125 GLU A N 1
ATOM 939 C CA . GLU A 1 125 ? -10.193 -0.772 6.442 1.00 93.25 125 GLU A CA 1
ATOM 940 C C . GLU A 1 125 ? -9.530 0.440 7.116 1.00 93.25 125 GLU A C 1
ATOM 942 O O . GLU A 1 125 ? -8.951 1.292 6.440 1.00 93.25 125 GLU A O 1
ATOM 947 N N . PHE A 1 126 ? -9.546 0.511 8.449 1.00 95.50 126 PHE A N 1
ATOM 948 C CA . PHE A 1 126 ? -8.872 1.577 9.187 1.00 95.50 126 PHE A CA 1
ATOM 949 C C . PHE A 1 126 ? -7.349 1.563 8.974 1.00 95.50 126 PHE A C 1
ATOM 951 O O . PHE A 1 126 ? -6.736 2.623 8.844 1.00 95.50 126 PHE A O 1
ATOM 958 N N . GLU A 1 127 ? -6.711 0.393 8.925 1.00 93.44 127 GLU A N 1
ATOM 959 C CA . GLU A 1 127 ? -5.268 0.274 8.674 1.00 93.44 127 GLU A CA 1
ATOM 960 C C . GLU A 1 127 ? -4.894 0.709 7.249 1.00 93.44 127 GLU A C 1
ATOM 962 O O . GLU A 1 127 ? -3.894 1.415 7.051 1.00 93.44 127 GLU A O 1
ATOM 967 N N . ARG A 1 128 ? -5.755 0.405 6.271 1.00 90.31 128 ARG A N 1
ATOM 968 C CA . ARG A 1 128 ? -5.640 0.928 4.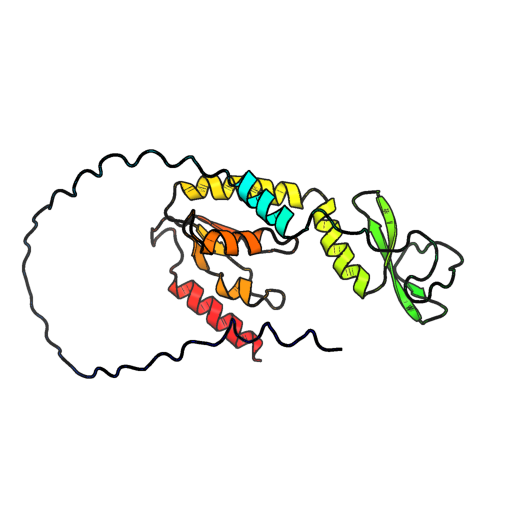905 1.00 90.31 128 ARG A CA 1
ATOM 969 C C . ARG A 1 128 ? -5.717 2.459 4.879 1.00 90.31 128 ARG A C 1
ATOM 971 O O . ARG A 1 128 ? -4.845 3.106 4.295 1.00 90.31 128 ARG A O 1
ATOM 978 N N . GLN A 1 129 ? -6.702 3.046 5.565 1.00 93.69 129 GLN A N 1
ATOM 979 C CA . GLN A 1 129 ? -6.879 4.504 5.678 1.00 93.69 129 GLN A CA 1
ATOM 980 C C . GLN A 1 129 ? -5.718 5.184 6.411 1.00 93.69 129 GLN A C 1
ATOM 982 O O . GLN A 1 129 ? -5.214 6.220 5.983 1.00 93.69 129 GLN A O 1
ATOM 987 N N . ARG A 1 130 ? -5.211 4.568 7.481 1.00 93.69 130 ARG A N 1
ATOM 988 C CA . ARG A 1 130 ? -4.086 5.101 8.255 1.00 93.69 130 ARG A CA 1
ATOM 989 C C . ARG A 1 130 ? -2.834 5.298 7.403 1.00 93.69 130 ARG A C 1
ATOM 991 O O . ARG A 1 130 ? -2.109 6.272 7.608 1.00 93.69 130 ARG A O 1
ATOM 998 N N . THR A 1 131 ? -2.573 4.390 6.465 1.00 89.88 131 THR A N 1
ATOM 999 C CA . THR A 1 131 ? -1.433 4.511 5.545 1.00 89.88 131 THR A CA 1
ATOM 1000 C C . THR A 1 131 ? -1.561 5.764 4.680 1.00 89.88 131 THR A C 1
ATOM 1002 O O . THR A 1 131 ? -0.586 6.503 4.527 1.00 89.88 131 THR A O 1
ATOM 1005 N N . LEU A 1 132 ? -2.774 6.049 4.199 1.00 92.19 132 LEU A N 1
ATOM 1006 C CA . LEU A 1 132 ? -3.096 7.241 3.414 1.00 92.19 132 LEU A CA 1
ATOM 1007 C C . LEU A 1 132 ? -2.928 8.527 4.239 1.00 92.19 132 LEU A C 1
ATOM 1009 O O . LEU A 1 132 ? -2.241 9.444 3.799 1.00 92.19 132 LEU A O 1
ATOM 1013 N N . ASP A 1 133 ? -3.458 8.560 5.464 1.00 90.88 133 ASP A N 1
ATOM 1014 C CA . ASP A 1 133 ? -3.400 9.737 6.348 1.00 90.88 133 ASP A CA 1
ATOM 1015 C C . ASP A 1 133 ? -2.007 10.042 6.916 1.00 90.88 133 ASP A C 1
ATOM 1017 O O . ASP A 1 133 ? -1.735 11.159 7.352 1.00 90.88 133 ASP A O 1
ATOM 1021 N N . SER A 1 134 ? -1.113 9.053 6.975 1.00 89.12 134 SER A N 1
ATOM 1022 C CA . SER A 1 134 ? 0.200 9.215 7.615 1.00 89.12 134 SER A CA 1
ATOM 1023 C C . SER A 1 134 ? 1.153 10.173 6.883 1.00 89.12 134 SER A C 1
ATOM 1025 O O . SER A 1 134 ? 2.228 10.466 7.403 1.00 89.12 134 SER A O 1
ATOM 1027 N N . GLY A 1 135 ? 0.824 10.603 5.658 1.00 89.31 135 GLY A N 1
ATOM 1028 C CA . GLY A 1 135 ? 1.722 11.353 4.767 1.00 89.31 135 GLY A CA 1
ATOM 1029 C C . GLY A 1 135 ? 2.858 10.508 4.164 1.00 89.31 135 GLY A C 1
ATOM 1030 O O . GLY A 1 135 ? 3.489 10.910 3.180 1.00 89.31 135 GLY A O 1
ATOM 1031 N N . MET A 1 136 ? 3.092 9.294 4.683 1.00 90.31 136 MET A N 1
ATOM 1032 C CA . MET A 1 136 ? 4.047 8.344 4.104 1.00 90.31 136 MET A CA 1
ATOM 1033 C C . MET A 1 136 ? 3.624 7.928 2.696 1.00 90.31 136 MET A C 1
ATOM 1035 O O . MET A 1 136 ? 4.479 7.735 1.832 1.00 90.31 136 MET A O 1
ATOM 1039 N N . TYR A 1 137 ? 2.315 7.825 2.451 1.00 93.56 137 TYR A N 1
ATOM 1040 C CA . TYR A 1 137 ? 1.781 7.492 1.137 1.00 93.56 137 TYR A CA 1
ATOM 1041 C C . TYR A 1 137 ? 2.086 8.578 0.095 1.00 93.56 137 TYR A C 1
ATOM 1043 O O . TYR A 1 137 ? 2.621 8.257 -0.963 1.00 93.56 137 TYR A O 1
ATOM 1051 N N . ASP A 1 138 ? 1.855 9.858 0.400 1.00 93.50 138 ASP A N 1
ATOM 1052 C CA . ASP A 1 138 ? 2.182 10.953 -0.526 1.00 93.50 138 ASP A CA 1
ATOM 1053 C C . ASP A 1 138 ? 3.689 11.004 -0.831 1.00 93.50 138 ASP A C 1
ATOM 1055 O O . ASP A 1 138 ? 4.091 11.126 -1.990 1.00 93.50 138 ASP A O 1
ATOM 1059 N N . THR A 1 139 ? 4.535 10.802 0.186 1.00 95.56 139 THR A N 1
ATOM 1060 C CA . THR A 1 139 ? 5.995 10.703 0.006 1.00 95.56 139 THR A CA 1
ATOM 1061 C C . THR A 1 139 ? 6.374 9.513 -0.884 1.00 95.56 139 THR A C 1
ATOM 1063 O O . THR A 1 139 ? 7.183 9.652 -1.802 1.00 95.56 139 THR A O 1
ATOM 1066 N N . LYS A 1 140 ? 5.755 8.342 -0.670 1.00 95.62 140 LYS A N 1
ATOM 1067 C CA . LYS A 1 140 ? 5.940 7.145 -1.509 1.00 95.62 140 LYS A CA 1
ATOM 1068 C C . LYS A 1 140 ? 5.568 7.430 -2.966 1.00 95.62 140 LYS A C 1
ATOM 1070 O O . LYS A 1 140 ? 6.312 7.028 -3.858 1.00 95.62 140 LYS A O 1
ATOM 1075 N N . MET A 1 141 ? 4.448 8.113 -3.212 1.00 97.06 141 MET A N 1
ATOM 1076 C CA . MET A 1 141 ? 3.968 8.433 -4.563 1.00 97.06 141 MET A CA 1
ATOM 1077 C C . MET A 1 141 ? 4.859 9.457 -5.267 1.00 97.06 141 MET A C 1
ATOM 1079 O O . MET A 1 141 ? 5.163 9.280 -6.446 1.00 97.06 141 MET A O 1
ATOM 1083 N N . LYS A 1 142 ? 5.362 10.463 -4.541 1.00 96.88 142 LYS A N 1
ATOM 1084 C CA . LYS A 1 142 ? 6.362 11.406 -5.058 1.00 96.88 142 LYS A CA 1
ATOM 1085 C C . LYS A 1 142 ? 7.647 10.685 -5.483 1.00 96.88 142 LYS A C 1
ATOM 1087 O O . LYS A 1 142 ? 8.065 10.801 -6.630 1.00 96.88 142 LYS A O 1
ATOM 1092 N N . ASN A 1 143 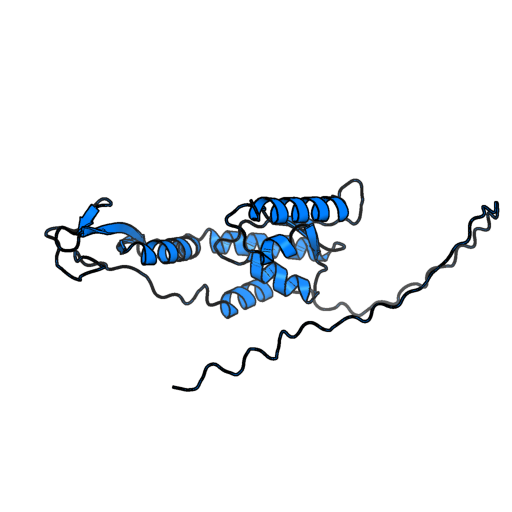? 8.206 9.856 -4.600 1.00 96.69 143 ASN A N 1
ATOM 1093 C CA . ASN A 1 143 ? 9.418 9.079 -4.889 1.00 96.69 143 ASN A CA 1
ATOM 1094 C C . ASN A 1 143 ? 9.203 8.048 -6.010 1.00 96.69 143 ASN A C 1
ATOM 1096 O O . ASN A 1 143 ? 10.148 7.626 -6.676 1.00 96.69 143 ASN A O 1
ATOM 1100 N N . LEU A 1 144 ? 7.972 7.563 -6.196 1.00 97.12 144 LEU A N 1
ATOM 1101 C CA . LEU A 1 144 ? 7.628 6.717 -7.333 1.00 97.12 144 LEU A CA 1
ATOM 1102 C C . LEU A 1 144 ? 7.663 7.523 -8.634 1.00 97.12 144 LEU A C 1
ATOM 1104 O O . LEU A 1 144 ? 8.330 7.085 -9.565 1.00 97.12 144 LEU A O 1
ATOM 1108 N N . ALA A 1 145 ? 7.019 8.692 -8.679 1.00 96.88 145 ALA A N 1
ATOM 1109 C CA . ALA A 1 145 ? 7.014 9.561 -9.856 1.00 96.88 145 ALA A CA 1
ATOM 1110 C C . ALA A 1 145 ? 8.437 9.946 -10.293 1.00 96.88 145 ALA A C 1
ATOM 1112 O O . ALA A 1 145 ? 8.782 9.769 -11.456 1.00 96.88 145 ALA A O 1
ATOM 1113 N N . GLU A 1 146 ? 9.285 10.371 -9.352 1.00 95.75 146 GLU A N 1
ATOM 1114 C CA . GLU A 1 146 ? 10.686 10.729 -9.624 1.00 95.75 146 GLU A CA 1
ATOM 1115 C C . GLU A 1 146 ? 11.496 9.548 -10.187 1.00 95.75 146 GLU A C 1
ATOM 1117 O O . GLU A 1 146 ? 12.296 9.713 -11.108 1.00 95.75 146 GLU A O 1
ATOM 1122 N N . ARG A 1 147 ? 11.271 8.329 -9.674 1.00 95.62 147 ARG A N 1
ATOM 1123 C CA . ARG A 1 147 ? 11.919 7.122 -10.211 1.00 95.62 147 ARG A CA 1
ATOM 1124 C C . ARG A 1 147 ? 11.439 6.784 -11.617 1.00 95.62 147 ARG A C 1
ATOM 1126 O O . ARG A 1 147 ? 12.266 6.423 -12.444 1.00 95.62 147 ARG A O 1
ATOM 1133 N N . MET A 1 148 ? 10.138 6.886 -11.881 1.00 95.81 148 MET A N 1
ATOM 1134 C CA . MET A 1 148 ? 9.587 6.595 -13.209 1.00 95.81 148 MET A CA 1
ATOM 1135 C C . MET A 1 148 ? 10.084 7.593 -14.257 1.00 95.81 148 MET A C 1
ATOM 1137 O O . MET A 1 148 ? 10.420 7.181 -15.364 1.00 95.81 148 MET A O 1
ATOM 1141 N N . GLU A 1 149 ? 10.223 8.870 -13.886 1.00 93.44 149 GLU A N 1
ATOM 1142 C CA . GLU A 1 149 ? 10.840 9.885 -14.746 1.00 93.44 149 GLU A CA 1
ATOM 1143 C C . GLU A 1 149 ? 12.262 9.463 -15.132 1.00 93.44 149 GLU A C 1
ATOM 1145 O O . GLU A 1 149 ? 12.582 9.365 -16.314 1.00 93.44 149 GLU A O 1
ATOM 1150 N N . LYS A 1 150 ? 13.081 9.074 -14.146 1.00 91.75 150 LYS A N 1
ATOM 1151 C CA . LYS A 1 150 ? 14.441 8.571 -14.391 1.00 91.75 150 LYS A CA 1
ATOM 1152 C C . LYS A 1 150 ? 14.462 7.318 -15.274 1.00 91.75 150 LYS A C 1
ATOM 1154 O O . LYS A 1 150 ? 15.393 7.125 -16.045 1.00 91.75 150 LYS A O 1
ATOM 1159 N N . TYR A 1 151 ? 13.476 6.433 -15.144 1.00 92.38 151 TYR A N 1
ATOM 1160 C CA . TYR A 1 151 ? 13.413 5.205 -15.944 1.00 92.38 151 TYR A CA 1
ATOM 1161 C C . TYR A 1 151 ? 12.989 5.449 -17.386 1.00 92.38 151 TYR A C 1
ATOM 1163 O O . TYR A 1 151 ? 13.273 4.611 -18.236 1.00 92.38 151 TYR A O 1
ATOM 1171 N N . SER A 1 152 ? 12.359 6.589 -17.670 1.00 88.38 152 SER A N 1
ATOM 1172 C CA . SER A 1 152 ? 11.910 6.920 -19.021 1.00 88.38 152 SER A CA 1
ATOM 1173 C C . SER A 1 152 ? 13.051 7.149 -20.016 1.00 88.38 152 SER A C 1
ATOM 1175 O O . SER A 1 152 ? 12.837 6.991 -21.217 1.00 88.38 152 SER A O 1
ATOM 1177 N N . ASP A 1 153 ? 14.261 7.418 -19.518 1.00 87.94 153 ASP A N 1
ATOM 1178 C CA . ASP A 1 153 ? 15.491 7.519 -20.313 1.00 87.94 153 ASP A CA 1
ATOM 1179 C C . ASP A 1 153 ? 16.146 6.150 -20.595 1.00 87.94 153 ASP A C 1
ATOM 1181 O O . ASP A 1 153 ? 17.162 6.064 -21.288 1.00 87.94 153 ASP A O 1
ATOM 1185 N N . HIS A 1 154 ? 15.594 5.062 -20.049 1.00 88.19 154 HIS A N 1
ATOM 1186 C CA . HIS A 1 154 ? 16.130 3.706 -20.162 1.00 88.19 154 HIS A CA 1
ATOM 1187 C C . HIS A 1 154 ? 15.203 2.784 -20.975 1.00 88.19 154 HIS A C 1
ATOM 1189 O O . HIS A 1 154 ? 14.083 3.137 -21.336 1.00 88.19 154 HIS A O 1
ATOM 1195 N N . GLY A 1 155 ? 15.665 1.560 -21.262 1.00 86.50 155 GLY A N 1
ATOM 1196 C CA . GLY A 1 155 ? 14.898 0.558 -22.018 1.00 86.50 155 GLY A CA 1
ATOM 1197 C C . GLY A 1 155 ? 13.635 0.040 -21.308 1.00 86.50 155 GLY A C 1
ATOM 1198 O O . GLY A 1 155 ? 12.847 -0.683 -21.919 1.00 86.50 155 GLY A O 1
ATOM 1199 N N . GLY A 1 156 ? 13.444 0.400 -20.035 1.00 93.69 156 GLY A N 1
ATOM 1200 C CA . GLY A 1 156 ? 12.291 0.058 -19.211 1.00 93.69 156 GLY A CA 1
ATOM 1201 C C . GLY A 1 156 ? 12.655 -0.072 -17.732 1.00 93.69 156 GLY A C 1
ATOM 1202 O O . GLY A 1 156 ? 13.713 0.369 -17.273 1.00 93.69 156 GLY A O 1
ATOM 1203 N N . TRP A 1 157 ? 11.773 -0.714 -16.974 1.00 96.50 157 TRP A N 1
ATOM 1204 C CA . TRP A 1 157 ? 11.988 -1.022 -15.563 1.00 96.50 157 TRP A CA 1
ATOM 1205 C C . TRP A 1 157 ? 11.353 -2.357 -15.184 1.00 96.50 157 TRP A C 1
ATOM 1207 O O . TRP A 1 157 ? 10.349 -2.765 -15.752 1.00 96.50 157 TRP A O 1
ATOM 1217 N N . VAL A 1 158 ? 11.940 -3.045 -14.212 1.00 97.00 158 VAL A N 1
ATOM 1218 C CA . VAL A 1 158 ? 11.463 -4.334 -13.712 1.00 97.00 158 VAL A CA 1
ATOM 1219 C C . VAL A 1 158 ? 10.524 -4.119 -12.535 1.00 97.00 158 VAL A C 1
ATOM 1221 O O . VAL A 1 158 ? 10.855 -3.388 -11.591 1.00 97.00 158 VAL A O 1
ATOM 1224 N N . PHE A 1 159 ? 9.365 -4.772 -12.568 1.00 97.69 159 PHE A N 1
ATOM 1225 C CA . PHE A 1 159 ? 8.439 -4.826 -11.440 1.00 97.69 159 PHE A CA 1
ATOM 1226 C C . PHE A 1 159 ? 8.833 -5.960 -10.487 1.00 97.69 159 PHE A C 1
ATOM 1228 O O . PHE A 1 159 ? 8.911 -7.113 -10.888 1.00 97.69 159 PHE A O 1
ATOM 1235 N N . LEU A 1 160 ? 9.074 -5.659 -9.212 1.00 97.38 160 LEU A N 1
ATOM 1236 C CA . LEU A 1 160 ? 9.534 -6.642 -8.226 1.00 97.38 160 LEU A CA 1
ATOM 1237 C C . LEU A 1 160 ? 8.517 -6.782 -7.094 1.00 97.38 160 LEU A C 1
ATOM 1239 O O . LEU A 1 160 ? 8.402 -5.884 -6.260 1.00 97.38 160 LEU A O 1
ATOM 1243 N N . SER A 1 161 ? 7.796 -7.903 -7.048 1.00 95.88 161 SER A N 1
ATOM 1244 C CA . SER A 1 161 ? 6.967 -8.266 -5.885 1.00 95.88 161 SER A CA 1
ATOM 1245 C C . SER A 1 161 ? 7.747 -9.055 -4.829 1.00 95.88 161 SER A C 1
ATOM 1247 O O . SER A 1 161 ? 8.802 -9.599 -5.139 1.00 95.88 161 SER A O 1
ATOM 1249 N N . VAL A 1 162 ? 7.218 -9.135 -3.604 1.00 94.38 162 VAL A N 1
ATOM 1250 C CA . VAL A 1 162 ? 7.819 -9.895 -2.488 1.00 94.38 162 VAL A CA 1
ATOM 1251 C C . VAL A 1 162 ? 7.557 -11.403 -2.612 1.00 94.38 162 VAL A C 1
ATOM 1253 O O . VAL A 1 162 ? 8.361 -12.179 -2.114 1.00 94.38 162 VAL A O 1
ATOM 1256 N N . LEU A 1 163 ? 6.494 -11.805 -3.320 1.00 91.88 163 LEU A N 1
ATOM 1257 C CA . LEU A 1 163 ? 6.084 -13.195 -3.538 1.00 91.88 163 LEU A CA 1
ATOM 1258 C C . LEU A 1 163 ? 5.915 -13.965 -2.216 1.00 91.88 163 LEU A C 1
ATOM 1260 O O . LEU A 1 163 ? 6.631 -14.919 -1.931 1.00 91.88 163 LEU A O 1
ATOM 1264 N N . ASP A 1 164 ? 4.905 -13.592 -1.425 1.00 92.88 164 ASP A N 1
ATOM 1265 C CA . ASP A 1 164 ? 4.514 -14.310 -0.199 1.00 92.88 164 ASP A CA 1
ATOM 1266 C C . ASP A 1 164 ? 2.999 -14.612 -0.143 1.00 92.88 164 ASP A C 1
ATOM 1268 O O . ASP A 1 164 ? 2.264 -14.409 -1.115 1.00 92.88 164 ASP A O 1
ATOM 1272 N N . GLU A 1 165 ? 2.498 -15.139 0.976 1.00 89.94 165 GLU A N 1
ATOM 1273 C CA . GLU A 1 165 ? 1.081 -15.486 1.145 1.00 89.94 165 GLU A CA 1
ATOM 1274 C C . GLU A 1 165 ? 0.117 -14.287 1.099 1.00 89.94 165 GLU A C 1
ATOM 1276 O O . GLU A 1 165 ? -1.080 -14.477 0.887 1.00 89.94 165 GLU A O 1
ATOM 1281 N N . LYS A 1 166 ? 0.613 -13.053 1.245 1.00 88.75 166 LYS A N 1
ATOM 1282 C CA . LYS A 1 166 ? -0.210 -11.834 1.221 1.00 88.75 166 LYS A CA 1
ATOM 1283 C C . LYS A 1 166 ? -0.313 -11.208 -0.166 1.00 88.75 166 LYS A C 1
ATOM 1285 O O . LYS A 1 166 ? -1.191 -10.378 -0.386 1.00 88.75 166 LYS A O 1
ATOM 1290 N N . ASP A 1 167 ? 0.558 -11.583 -1.102 1.00 89.94 167 ASP A N 1
ATOM 1291 C CA . ASP A 1 167 ? 0.517 -11.037 -2.458 1.00 89.94 167 ASP A CA 1
ATOM 1292 C C . ASP A 1 167 ? -0.690 -11.578 -3.250 1.00 89.94 167 ASP A C 1
ATOM 1294 O O . ASP A 1 167 ? -1.088 -12.744 -3.136 1.00 89.94 167 ASP A O 1
ATOM 1298 N N . THR A 1 168 ? -1.293 -10.722 -4.078 1.00 91.38 168 THR A N 1
ATOM 1299 C CA . THR A 1 168 ? -2.355 -11.142 -5.004 1.00 91.38 168 THR A CA 1
ATOM 1300 C C . THR A 1 168 ? -1.745 -11.812 -6.242 1.00 91.38 168 THR A C 1
ATOM 1302 O O . THR A 1 168 ? -0.597 -11.523 -6.588 1.00 91.38 168 THR A O 1
ATOM 1305 N N . PRO A 1 169 ? -2.493 -12.675 -6.957 1.00 93.50 169 PRO A N 1
ATOM 1306 C CA . PRO A 1 169 ? -2.017 -13.272 -8.209 1.00 93.50 169 PRO A CA 1
ATOM 1307 C C . PRO A 1 169 ? -1.512 -12.235 -9.225 1.00 93.50 169 PRO A C 1
ATOM 1309 O O . PRO A 1 169 ? -0.511 -12.468 -9.891 1.00 93.50 169 PRO A O 1
ATOM 1312 N N . GLU A 1 170 ? -2.126 -11.050 -9.260 1.00 95.44 170 GLU A N 1
ATOM 1313 C CA . GLU A 1 170 ? -1.732 -9.935 -10.132 1.00 95.44 170 GLU A CA 1
ATOM 1314 C C . GLU A 1 170 ? -0.291 -9.461 -9.862 1.00 95.44 170 GLU A C 1
ATOM 1316 O O . GLU A 1 170 ? 0.447 -9.136 -10.789 1.00 95.44 170 GLU A O 1
ATOM 1321 N N . TYR A 1 171 ? 0.145 -9.425 -8.597 1.00 95.75 171 TYR A N 1
ATOM 1322 C CA . TYR A 1 171 ? 1.526 -9.066 -8.257 1.00 95.75 171 TYR A CA 1
ATOM 1323 C C . TYR A 1 171 ? 2.522 -10.125 -8.728 1.00 95.75 171 TYR A C 1
ATOM 1325 O O . TYR A 1 171 ? 3.618 -9.778 -9.172 1.00 95.75 171 TYR A O 1
ATOM 1333 N N . ALA A 1 172 ? 2.142 -11.400 -8.632 1.00 93.62 172 ALA A N 1
ATOM 1334 C CA . ALA A 1 172 ? 2.969 -12.504 -9.094 1.00 93.62 172 ALA A CA 1
ATOM 1335 C C . ALA A 1 172 ? 3.096 -12.510 -10.620 1.00 93.62 172 ALA A C 1
ATOM 1337 O O . ALA A 1 172 ? 4.197 -12.702 -11.123 1.00 93.62 172 ALA A O 1
ATOM 1338 N N . GLU A 1 173 ? 2.017 -12.220 -11.352 1.00 94.62 173 GLU A N 1
ATOM 1339 C CA . GLU A 1 173 ? 2.039 -12.079 -12.816 1.00 94.62 173 GLU A CA 1
ATOM 1340 C C . GLU A 1 173 ? 3.048 -11.022 -13.276 1.00 94.62 173 GLU A C 1
ATOM 1342 O O . GLU A 1 173 ? 3.817 -11.265 -14.203 1.00 94.62 173 GLU A O 1
ATOM 1347 N N . TYR A 1 174 ? 3.096 -9.878 -12.589 1.00 96.88 174 TYR A N 1
ATOM 1348 C CA . TYR A 1 174 ? 4.009 -8.786 -12.926 1.00 96.88 174 TYR A CA 1
ATOM 1349 C C . TYR A 1 174 ? 5.433 -8.969 -12.388 1.00 96.88 174 TYR A C 1
ATOM 1351 O O . TYR A 1 174 ? 6.337 -8.250 -12.815 1.00 96.88 174 TYR A O 1
ATOM 1359 N N . HIS A 1 175 ? 5.675 -9.900 -11.460 1.00 96.75 175 HIS A N 1
ATOM 1360 C CA . HIS A 1 175 ? 6.993 -10.076 -10.855 1.00 96.75 175 HIS A CA 1
ATOM 1361 C C . HIS A 1 175 ? 8.045 -10.439 -11.913 1.00 96.75 175 HIS A C 1
ATOM 1363 O O . HIS A 1 175 ? 7.937 -11.455 -12.595 1.00 96.75 175 HIS A O 1
ATOM 1369 N N . GLY A 1 176 ? 9.078 -9.607 -12.036 1.00 95.56 176 GLY A N 1
ATOM 1370 C CA . GLY A 1 176 ? 10.166 -9.760 -12.993 1.00 95.56 176 GLY A CA 1
ATOM 1371 C C . GLY A 1 176 ? 9.858 -9.308 -14.417 1.00 95.56 176 GLY A C 1
ATOM 1372 O O . GLY A 1 176 ? 10.725 -9.411 -15.282 1.00 95.56 176 GLY A O 1
ATOM 1373 N N . MET A 1 177 ? 8.651 -8.803 -14.691 1.00 96.56 177 MET A N 1
ATOM 1374 C CA . MET A 1 177 ? 8.329 -8.267 -16.012 1.00 96.56 177 MET A CA 1
ATOM 1375 C C . MET A 1 177 ? 9.098 -6.970 -16.268 1.00 96.56 177 MET A C 1
ATOM 1377 O O . MET A 1 177 ? 9.104 -6.065 -15.428 1.00 96.56 177 MET A O 1
ATOM 1381 N N . VAL A 1 178 ? 9.696 -6.868 -17.458 1.00 96.50 178 VAL A N 1
ATOM 1382 C CA . VAL A 1 178 ? 10.287 -5.626 -17.966 1.00 96.50 178 VAL A CA 1
ATOM 1383 C C . VAL A 1 178 ? 9.179 -4.766 -18.560 1.00 96.50 178 VAL A C 1
ATOM 1385 O O . VAL A 1 178 ? 8.622 -5.066 -19.614 1.00 96.50 178 VAL A O 1
ATOM 1388 N N . ILE A 1 179 ? 8.872 -3.672 -17.881 1.00 97.06 179 ILE A N 1
ATOM 1389 C CA . ILE A 1 179 ? 7.837 -2.720 -18.248 1.00 97.06 179 ILE A CA 1
ATOM 1390 C C . ILE A 1 179 ? 8.459 -1.597 -19.073 1.00 97.06 179 ILE A C 1
ATOM 1392 O O . ILE A 1 179 ? 9.311 -0.843 -18.597 1.00 97.06 179 ILE A O 1
ATOM 1396 N N . LYS A 1 180 ? 8.020 -1.476 -20.327 1.00 95.25 180 LYS A N 1
ATOM 1397 C CA . LYS A 1 180 ? 8.427 -0.376 -21.209 1.00 95.25 180 LYS A CA 1
ATOM 1398 C C . LYS A 1 180 ? 7.642 0.886 -20.880 1.00 95.25 180 LYS A C 1
ATOM 1400 O O . LYS A 1 180 ? 6.418 0.827 -20.720 1.00 95.25 180 LYS A O 1
ATOM 1405 N N . SER A 1 181 ? 8.324 2.027 -20.866 1.00 93.31 181 SER A N 1
ATOM 1406 C CA . SER A 1 181 ? 7.662 3.316 -20.684 1.00 93.31 181 SER A CA 1
ATOM 1407 C C . SER A 1 181 ? 6.634 3.588 -21.776 1.00 93.31 181 SER A C 1
ATOM 1409 O O . SER A 1 181 ? 6.835 3.258 -22.947 1.00 93.31 181 SER A O 1
ATOM 1411 N N . ARG A 1 182 ? 5.522 4.213 -21.383 1.00 90.50 182 ARG A N 1
ATOM 1412 C CA . ARG A 1 182 ? 4.364 4.561 -22.222 1.00 90.50 182 ARG A CA 1
ATOM 1413 C C . ARG A 1 182 ? 3.597 3.362 -22.789 1.00 90.50 182 ARG A C 1
ATOM 1415 O O . ARG A 1 182 ? 2.753 3.538 -23.669 1.00 90.50 182 ARG A O 1
ATOM 1422 N N . SER A 1 183 ? 3.859 2.150 -22.303 1.00 94.44 183 SER A N 1
ATOM 1423 C CA . SER A 1 183 ? 3.102 0.957 -22.689 1.00 94.44 183 SER A CA 1
ATOM 1424 C C . SER A 1 183 ? 1.758 0.874 -21.952 1.00 94.44 183 SER A C 1
ATOM 1426 O O . SER A 1 183 ? 1.552 1.467 -20.891 1.00 94.44 183 SER A O 1
ATOM 1428 N N . GLY A 1 184 ? 0.820 0.086 -22.486 1.00 94.81 184 GLY A N 1
ATOM 1429 C CA . GLY A 1 184 ? -0.413 -0.241 -21.760 1.00 94.81 184 GLY A CA 1
ATOM 1430 C C . GLY A 1 184 ? -0.153 -1.036 -20.472 1.00 94.81 184 GLY A C 1
ATOM 1431 O O . GLY A 1 184 ? -0.921 -0.934 -19.514 1.00 94.81 184 GLY A O 1
ATOM 1432 N N . GLU A 1 185 ? 0.944 -1.795 -20.433 1.00 96.75 185 GLU A N 1
ATOM 1433 C CA . GLU A 1 185 ? 1.384 -2.572 -19.272 1.00 96.75 185 GLU A CA 1
ATOM 1434 C C . GLU A 1 185 ? 1.890 -1.672 -18.148 1.00 96.75 185 GLU A C 1
ATOM 1436 O O . GLU A 1 185 ? 1.595 -1.939 -16.986 1.00 96.75 185 GLU A O 1
ATOM 1441 N N . GLU A 1 186 ? 2.555 -0.565 -18.484 1.00 96.94 186 GLU A N 1
ATOM 1442 C CA . GLU A 1 186 ? 3.024 0.414 -17.505 1.00 96.94 186 GLU A CA 1
ATOM 1443 C C . GLU A 1 186 ? 1.881 0.970 -16.669 1.00 96.94 186 GLU A C 1
ATOM 1445 O O . GLU A 1 186 ? 1.964 0.991 -15.444 1.00 96.94 186 GLU A O 1
ATOM 1450 N N . LYS A 1 187 ? 0.770 1.353 -17.304 1.00 96.62 187 LYS A N 1
ATOM 1451 C CA . LYS A 1 187 ? -0.388 1.877 -16.573 1.00 96.62 187 LYS A CA 1
ATOM 1452 C C . LYS A 1 187 ? -0.949 0.852 -15.579 1.00 96.62 187 LYS A C 1
ATOM 1454 O O . LYS A 1 187 ? -1.346 1.229 -14.476 1.00 96.62 187 LYS A O 1
ATOM 1459 N N . LYS A 1 188 ? -0.972 -0.432 -15.953 1.00 97.12 188 LYS A N 1
ATOM 1460 C CA . LYS A 1 188 ? -1.427 -1.527 -15.081 1.00 97.12 188 LYS A CA 1
ATOM 1461 C C . LYS A 1 188 ? -0.448 -1.765 -13.928 1.00 97.12 188 LYS A C 1
ATOM 1463 O O . LYS A 1 188 ? -0.870 -1.790 -12.775 1.00 97.12 188 LYS A O 1
ATOM 1468 N N . ALA A 1 189 ? 0.849 -1.844 -14.225 1.00 97.75 189 ALA A N 1
ATOM 1469 C CA . ALA A 1 189 ? 1.903 -2.025 -13.231 1.00 97.75 189 ALA A CA 1
ATOM 1470 C C . ALA A 1 189 ? 1.951 -0.854 -12.230 1.00 97.75 189 ALA A C 1
ATOM 1472 O O . ALA A 1 189 ? 2.032 -1.063 -11.019 1.00 97.75 189 ALA A O 1
ATOM 1473 N N . LEU A 1 190 ? 1.808 0.386 -12.710 1.00 97.81 190 LEU A N 1
ATOM 1474 C CA . LEU A 1 190 ? 1.656 1.566 -11.857 1.00 97.81 190 LEU A CA 1
ATOM 1475 C C . LEU A 1 190 ? 0.402 1.468 -10.985 1.00 97.81 190 LEU A C 1
ATOM 1477 O O . LEU A 1 190 ? 0.482 1.759 -9.797 1.00 97.81 190 LEU A O 1
ATOM 1481 N N . GLY A 1 191 ? -0.721 0.986 -11.526 1.00 97.62 191 GLY A N 1
ATOM 1482 C CA . GLY A 1 191 ? -1.935 0.692 -10.758 1.00 97.62 191 GLY A CA 1
ATOM 1483 C C . GLY A 1 191 ? -1.687 -0.217 -9.545 1.00 97.62 191 GLY A C 1
ATOM 1484 O O . GLY A 1 191 ? -2.215 0.044 -8.463 1.00 97.62 191 GLY A O 1
ATOM 1485 N N . LEU A 1 192 ? -0.832 -1.235 -9.696 1.00 97.25 192 LEU A N 1
ATOM 1486 C CA . LEU A 1 192 ? -0.404 -2.112 -8.598 1.00 97.25 192 LEU A CA 1
ATOM 1487 C C . LEU A 1 192 ? 0.571 -1.413 -7.633 1.00 97.25 192 LEU A C 1
ATOM 1489 O O . LEU A 1 192 ? 0.522 -1.636 -6.423 1.00 97.25 192 LEU A O 1
ATOM 1493 N N . LEU A 1 193 ? 1.466 -0.552 -8.119 1.00 97.25 193 LEU A N 1
ATOM 1494 C CA . LEU A 1 193 ? 2.437 0.166 -7.275 1.00 97.25 193 LEU A CA 1
ATOM 1495 C C . LEU A 1 193 ? 1.797 1.255 -6.408 1.00 97.25 193 LEU A C 1
ATOM 1497 O O . LEU A 1 193 ? 2.264 1.501 -5.291 1.00 97.25 193 LEU A O 1
ATOM 1501 N N . ILE A 1 194 ? 0.730 1.889 -6.900 1.00 97.00 194 ILE A N 1
ATOM 1502 C CA . ILE A 1 194 ? 0.018 2.935 -6.162 1.00 97.00 194 ILE A CA 1
ATOM 1503 C C . ILE A 1 194 ? -0.933 2.380 -5.100 1.00 97.00 194 ILE A C 1
ATOM 1505 O O . ILE A 1 194 ? -1.499 3.163 -4.348 1.00 97.00 194 ILE A O 1
ATOM 1509 N N . ARG A 1 195 ? -1.149 1.061 -4.993 1.00 95.62 195 ARG A N 1
ATOM 1510 C CA . ARG A 1 195 ? -1.998 0.555 -3.903 1.00 95.62 195 ARG A CA 1
ATOM 1511 C C . ARG A 1 195 ? -1.373 0.926 -2.540 1.00 95.62 195 ARG A C 1
ATOM 1513 O O . ARG A 1 195 ? -0.141 0.853 -2.400 1.00 95.62 195 ARG A O 1
ATOM 1520 N N . PRO A 1 196 ? -2.165 1.358 -1.539 1.00 93.62 196 PRO A N 1
ATOM 1521 C CA . PRO A 1 196 ? -1.627 1.772 -0.238 1.00 93.62 196 PRO A CA 1
ATOM 1522 C C . PRO A 1 196 ? -0.818 0.666 0.450 1.00 93.62 196 PRO A C 1
ATOM 1524 O O . PRO A 1 196 ? 0.250 0.927 1.001 1.00 93.62 196 PRO A O 1
ATOM 1527 N N . ASP A 1 197 ? -1.284 -0.570 0.316 1.00 90.94 197 ASP A N 1
ATOM 1528 C CA . ASP A 1 197 ? -0.698 -1.817 0.807 1.00 90.94 197 ASP A CA 1
ATOM 1529 C C . ASP A 1 197 ? 0.399 -2.395 -0.107 1.00 90.94 197 ASP A C 1
ATOM 1531 O O . ASP A 1 197 ? 1.055 -3.370 0.253 1.00 90.94 197 ASP A O 1
ATOM 1535 N N . SER A 1 198 ? 0.657 -1.785 -1.271 1.00 94.69 198 SER A N 1
ATOM 1536 C CA . SER A 1 198 ? 1.642 -2.291 -2.229 1.00 94.69 198 SER A CA 1
ATOM 1537 C C . SER A 1 198 ? 3.045 -2.342 -1.630 1.00 94.69 198 SER A C 1
ATOM 1539 O O . SER A 1 198 ? 3.634 -1.308 -1.275 1.00 94.69 198 SER A O 1
ATOM 1541 N N . ARG A 1 199 ? 3.609 -3.551 -1.584 1.00 94.19 199 ARG A N 1
ATOM 1542 C CA . ARG A 1 199 ? 4.996 -3.818 -1.172 1.00 94.19 199 ARG A CA 1
ATOM 1543 C C . ARG A 1 199 ? 5.946 -3.976 -2.350 1.00 94.19 199 ARG A C 1
ATOM 1545 O O . ARG A 1 199 ? 7.153 -4.052 -2.132 1.00 94.19 199 ARG A O 1
ATOM 1552 N N . ALA A 1 200 ? 5.419 -3.949 -3.572 1.00 96.69 200 ALA A N 1
ATOM 1553 C CA . ALA A 1 200 ? 6.229 -4.040 -4.768 1.00 96.69 200 ALA A CA 1
ATOM 1554 C C . ALA A 1 200 ? 7.259 -2.901 -4.850 1.00 96.69 200 ALA A C 1
ATOM 1556 O O . ALA A 1 200 ? 7.132 -1.817 -4.255 1.00 96.69 200 ALA A O 1
ATOM 1557 N N . ARG A 1 201 ? 8.336 -3.190 -5.568 1.00 96.56 201 ARG A N 1
ATOM 1558 C CA . ARG A 1 201 ? 9.465 -2.310 -5.835 1.00 96.56 201 ARG A CA 1
ATOM 1559 C C . ARG A 1 201 ? 9.690 -2.239 -7.336 1.00 96.56 201 ARG A C 1
ATOM 1561 O O . ARG A 1 201 ? 9.134 -3.009 -8.112 1.00 96.56 201 ARG A O 1
ATOM 1568 N N . THR A 1 202 ? 10.508 -1.278 -7.725 1.00 97.00 202 THR A N 1
ATOM 1569 C CA . THR A 1 202 ? 10.908 -1.086 -9.112 1.00 97.00 202 THR A CA 1
ATOM 1570 C C . THR A 1 202 ? 12.425 -1.052 -9.176 1.00 97.00 202 THR A C 1
ATOM 1572 O O . THR A 1 202 ? 13.069 -0.523 -8.263 1.00 97.00 202 THR A O 1
ATOM 1575 N N . LYS A 1 203 ? 12.985 -1.639 -10.231 1.00 96.31 203 LYS A N 1
ATOM 1576 C CA . LYS A 1 203 ? 14.419 -1.622 -10.541 1.00 96.31 203 LYS A CA 1
ATOM 1577 C C . LYS A 1 203 ? 14.581 -1.156 -11.988 1.00 96.31 203 LYS A C 1
ATOM 1579 O O . LYS A 1 203 ? 13.789 -1.550 -12.835 1.00 96.31 203 LYS A O 1
ATOM 1584 N N . THR A 1 204 ? 15.567 -0.314 -12.279 1.00 94.50 204 THR A N 1
ATOM 1585 C CA . THR A 1 204 ? 15.884 0.054 -13.669 1.00 94.50 204 THR A CA 1
ATOM 1586 C C . THR A 1 204 ? 16.250 -1.195 -14.472 1.00 94.50 204 THR A C 1
ATOM 1588 O O . THR A 1 204 ? 16.934 -2.063 -13.934 1.00 94.50 204 THR A O 1
ATOM 1591 N N . TRP A 1 205 ? 15.826 -1.266 -15.735 1.00 93.75 205 TRP A N 1
ATOM 1592 C CA . TRP A 1 205 ? 16.300 -2.267 -16.692 1.00 93.75 205 TRP A CA 1
ATOM 1593 C C . TRP A 1 205 ? 17.297 -1.620 -17.656 1.00 93.75 205 TRP A C 1
ATOM 1595 O O . TRP A 1 205 ? 16.934 -0.700 -18.397 1.00 93.75 205 TRP A O 1
ATOM 1605 N N . PHE A 1 206 ? 18.548 -2.079 -17.640 1.00 90.88 206 PHE A N 1
ATOM 1606 C CA . PHE A 1 206 ? 19.622 -1.507 -18.462 1.00 90.88 206 PHE A CA 1
ATOM 1607 C C . PHE A 1 206 ? 19.789 -2.209 -19.812 1.00 90.88 206 PHE A C 1
ATOM 1609 O O . PHE A 1 206 ? 20.503 -1.700 -20.675 1.00 90.88 206 PHE A O 1
ATOM 1616 N N . ASN A 1 207 ? 19.110 -3.342 -20.009 1.00 89.88 207 ASN A N 1
ATOM 1617 C CA . ASN A 1 207 ? 19.328 -4.256 -21.124 1.00 89.88 207 ASN A CA 1
ATOM 1618 C C . ASN A 1 207 ? 20.779 -4.776 -21.171 1.00 89.88 207 ASN A C 1
ATOM 1620 O O . ASN A 1 207 ? 21.346 -4.967 -22.247 1.00 89.88 207 ASN A O 1
ATOM 1624 N N . ASN A 1 208 ? 21.381 -4.971 -19.994 1.00 91.50 208 ASN A N 1
ATOM 1625 C CA . ASN A 1 208 ? 22.738 -5.475 -19.826 1.00 91.50 208 ASN A CA 1
ATOM 1626 C C . ASN A 1 208 ? 22.721 -6.720 -18.918 1.00 91.50 208 ASN A C 1
ATOM 1628 O O . ASN A 1 208 ? 22.481 -6.567 -17.719 1.00 91.50 208 ASN A O 1
ATOM 1632 N N . PRO A 1 209 ? 23.041 -7.923 -19.438 1.00 91.31 209 PRO A N 1
ATOM 1633 C CA . PRO A 1 209 ? 23.060 -9.166 -18.659 1.00 91.31 209 PRO A CA 1
ATOM 1634 C C . PRO A 1 209 ? 23.926 -9.137 -17.390 1.00 91.31 209 PRO A C 1
ATOM 1636 O O . PRO A 1 209 ? 23.693 -9.924 -16.482 1.00 91.31 209 PRO A O 1
ATOM 1639 N N . GLU A 1 210 ? 24.922 -8.250 -17.304 1.00 93.06 210 GLU A N 1
ATOM 1640 C CA . GLU A 1 210 ? 25.766 -8.111 -16.107 1.00 93.06 210 GLU A CA 1
ATOM 1641 C C . GLU A 1 210 ? 25.102 -7.295 -14.984 1.00 93.06 210 GLU A C 1
ATOM 1643 O O . GLU A 1 210 ? 25.471 -7.413 -13.816 1.00 93.06 210 GLU A O 1
ATOM 1648 N N . GLN A 1 211 ? 24.140 -6.436 -15.324 1.00 89.19 211 GLN A N 1
ATOM 1649 C CA . GLN A 1 211 ? 23.451 -5.541 -14.380 1.00 89.19 211 GLN A CA 1
ATOM 1650 C C . GLN A 1 211 ? 22.020 -6.003 -14.080 1.00 89.19 211 GLN A C 1
ATOM 1652 O O . GLN A 1 211 ? 21.420 -5.659 -13.046 1.00 89.19 211 GLN A O 1
ATOM 1657 N N . ASP A 1 212 ? 21.481 -6.799 -14.994 1.00 93.81 212 ASP A N 1
ATOM 1658 C CA . ASP A 1 212 ? 20.101 -7.214 -15.033 1.00 93.81 212 ASP A CA 1
ATOM 1659 C C . ASP A 1 212 ? 19.953 -8.703 -14.715 1.00 93.81 212 ASP A C 1
ATOM 1661 O O . ASP A 1 212 ? 20.728 -9.550 -15.146 1.00 93.81 212 ASP A O 1
ATOM 1665 N N . THR A 1 213 ? 18.909 -9.021 -13.959 1.00 93.06 213 THR A N 1
ATOM 1666 C CA . THR A 1 213 ? 18.511 -10.405 -13.699 1.00 93.06 213 THR A CA 1
ATOM 1667 C C . THR A 1 213 ? 17.807 -10.947 -14.938 1.00 93.06 213 THR A C 1
ATOM 1669 O O . THR A 1 213 ? 16.962 -10.257 -15.512 1.00 93.06 213 THR A O 1
ATOM 1672 N N . SER A 1 214 ? 18.140 -12.167 -15.362 1.00 91.62 214 SER A N 1
ATOM 1673 C CA . SER A 1 214 ? 17.533 -12.746 -16.564 1.00 91.62 214 SER A CA 1
ATOM 1674 C C . SER A 1 214 ? 16.010 -12.922 -16.400 1.00 91.62 214 SER A C 1
ATOM 1676 O O . SER A 1 214 ? 15.548 -13.265 -15.307 1.00 91.62 214 SER A O 1
ATOM 1678 N N . PRO A 1 215 ? 15.206 -12.724 -17.462 1.00 89.62 215 PRO A N 1
ATOM 1679 C CA . PRO A 1 215 ? 13.766 -12.986 -17.411 1.00 89.62 215 PRO A CA 1
ATOM 1680 C C . PRO A 1 215 ? 13.412 -14.417 -16.970 1.00 89.62 215 PRO A C 1
ATOM 1682 O O . PRO A 1 215 ? 12.439 -14.603 -16.238 1.00 89.62 215 PRO A O 1
ATOM 1685 N N . ASP A 1 216 ? 14.232 -15.399 -17.357 1.00 91.69 216 ASP A N 1
ATOM 1686 C CA . ASP A 1 216 ? 14.052 -16.818 -17.026 1.00 91.69 216 ASP A CA 1
ATOM 1687 C C . ASP A 1 216 ? 14.158 -17.076 -15.517 1.00 91.69 216 ASP A C 1
ATOM 1689 O O . ASP A 1 216 ? 13.402 -17.869 -14.954 1.00 91.69 216 ASP A O 1
ATOM 1693 N N . GLU A 1 217 ? 15.062 -16.367 -14.832 1.00 93.75 217 GLU A N 1
ATOM 1694 C CA . GLU A 1 217 ? 15.211 -16.471 -13.379 1.00 93.75 217 GLU A CA 1
ATOM 1695 C C . GLU A 1 217 ? 13.947 -15.988 -12.658 1.00 93.75 217 GLU A C 1
ATOM 1697 O O . GLU A 1 217 ? 13.466 -16.639 -11.729 1.00 93.75 217 GLU A O 1
ATOM 1702 N N . TYR A 1 218 ? 13.346 -14.890 -13.123 1.00 92.44 218 TYR A N 1
ATOM 1703 C CA . TYR A 1 218 ? 12.077 -14.421 -12.574 1.00 92.44 218 TYR A CA 1
ATOM 1704 C C . TYR A 1 218 ? 10.913 -15.366 -12.878 1.00 92.44 218 TYR A C 1
ATOM 1706 O O . TYR A 1 218 ? 10.020 -15.532 -12.048 1.00 92.44 218 TYR A O 1
ATOM 1714 N N . GLU A 1 219 ? 10.899 -15.997 -14.052 1.00 91.38 219 GLU A N 1
ATOM 1715 C CA . GLU A 1 219 ? 9.888 -17.000 -14.384 1.00 9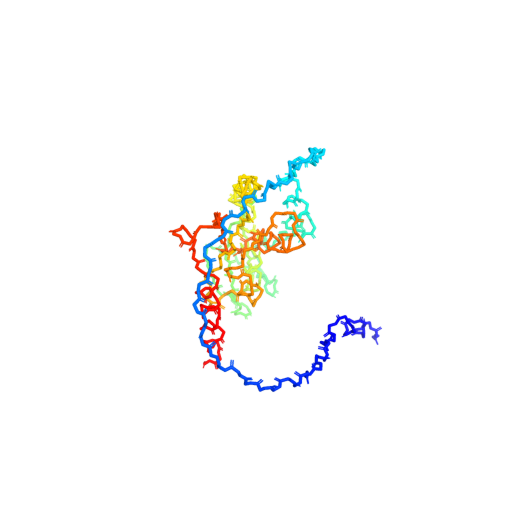1.38 219 GLU A CA 1
ATOM 1716 C C . GLU A 1 219 ? 9.969 -18.224 -13.473 1.00 91.38 219 GLU A C 1
ATOM 1718 O O . GLU A 1 219 ? 8.937 -18.694 -12.980 1.00 91.38 219 GLU A O 1
ATOM 1723 N N . ALA A 1 220 ? 11.185 -18.688 -13.179 1.00 93.31 220 ALA A N 1
ATOM 1724 C CA . ALA A 1 220 ? 11.410 -19.756 -12.214 1.00 93.31 220 ALA A CA 1
ATOM 1725 C C . ALA A 1 220 ? 10.872 -19.379 -10.822 1.00 93.31 220 ALA A C 1
ATOM 1727 O O . ALA A 1 220 ? 10.129 -20.165 -10.230 1.00 93.31 220 ALA A O 1
ATOM 1728 N N . GLN A 1 221 ? 11.151 -18.157 -10.346 1.00 91.75 221 GLN A N 1
ATOM 1729 C CA . GLN A 1 221 ? 10.637 -17.649 -9.064 1.00 91.75 221 GLN A CA 1
ATOM 1730 C C . GLN A 1 221 ? 9.101 -17.594 -9.032 1.00 91.75 221 GLN A C 1
ATOM 1732 O O . GLN A 1 221 ? 8.481 -18.043 -8.065 1.00 91.75 221 GLN A O 1
ATOM 1737 N N . ARG A 1 222 ? 8.460 -17.104 -10.106 1.00 92.44 222 ARG A N 1
ATOM 1738 C CA . ARG A 1 222 ? 6.988 -17.097 -10.217 1.00 92.44 222 ARG A CA 1
ATOM 1739 C C . ARG A 1 222 ? 6.422 -18.511 -10.110 1.00 92.44 222 ARG A C 1
ATOM 1741 O O . ARG A 1 222 ? 5.469 -18.736 -9.364 1.00 92.44 222 ARG A O 1
ATOM 1748 N N . LYS A 1 223 ? 6.999 -19.467 -10.844 1.00 92.94 223 LYS A N 1
ATOM 1749 C CA . LYS A 1 223 ? 6.542 -20.862 -10.855 1.00 92.94 223 LYS A CA 1
ATOM 1750 C C . LYS A 1 223 ? 6.659 -21.510 -9.476 1.00 92.94 223 LYS A C 1
ATOM 1752 O O . LYS A 1 223 ? 5.694 -22.113 -9.013 1.00 92.94 223 LYS A O 1
ATOM 1757 N N . GLU A 1 224 ? 7.803 -21.343 -8.815 1.00 92.00 224 GLU A N 1
ATOM 1758 C CA . GLU A 1 224 ? 8.028 -21.855 -7.461 1.00 92.00 224 GLU A CA 1
ATOM 1759 C C . GLU A 1 224 ? 6.984 -21.315 -6.475 1.00 92.00 224 GLU A C 1
ATOM 1761 O O . GLU A 1 224 ? 6.396 -22.076 -5.702 1.00 92.00 224 GLU A O 1
ATOM 1766 N N . TRP A 1 225 ? 6.684 -20.017 -6.553 1.00 90.12 225 TRP A N 1
ATOM 1767 C CA . TRP A 1 225 ? 5.672 -19.395 -5.708 1.00 90.12 225 TRP A CA 1
ATOM 1768 C C . TRP A 1 225 ? 4.254 -19.927 -5.966 1.00 90.12 225 TRP A C 1
ATOM 1770 O O . TRP A 1 225 ? 3.517 -20.222 -5.025 1.00 90.12 225 TRP A O 1
ATOM 1780 N N . PHE A 1 226 ? 3.855 -20.105 -7.229 1.00 90.00 226 PHE A N 1
ATOM 1781 C CA . PHE A 1 226 ? 2.545 -20.687 -7.543 1.00 90.00 226 PHE A CA 1
ATOM 1782 C C . PHE A 1 226 ? 2.419 -22.140 -7.071 1.00 90.00 226 PHE A C 1
ATOM 1784 O O . PHE A 1 226 ? 1.338 -22.559 -6.651 1.00 90.00 226 PHE A O 1
ATOM 1791 N N . ASP A 1 227 ? 3.503 -22.912 -7.131 1.00 92.62 227 ASP A N 1
ATOM 1792 C CA . ASP A 1 227 ? 3.511 -24.299 -6.674 1.00 92.62 227 ASP A CA 1
ATOM 1793 C C . ASP A 1 227 ? 3.526 -24.413 -5.143 1.00 92.62 227 ASP A C 1
ATOM 1795 O O . ASP A 1 227 ? 2.931 -25.348 -4.601 1.00 92.62 227 ASP A O 1
ATOM 1799 N N . SER A 1 228 ? 4.122 -23.452 -4.426 1.00 90.25 228 SER A N 1
ATOM 1800 C CA . SER A 1 228 ? 4.096 -23.427 -2.957 1.00 90.25 228 SER A CA 1
ATOM 1801 C C . SER A 1 228 ? 2.688 -23.201 -2.395 1.00 90.25 228 SER A C 1
ATOM 1803 O O . SER A 1 228 ? 2.345 -23.798 -1.379 1.00 90.25 228 SER A O 1
ATOM 1805 N N . ARG A 1 229 ? 1.832 -22.440 -3.094 1.00 86.38 229 ARG A N 1
ATOM 1806 C CA . ARG A 1 229 ? 0.431 -22.186 -2.696 1.00 86.38 229 ARG A CA 1
ATOM 1807 C C . ARG A 1 229 ? -0.524 -23.368 -2.863 1.00 86.38 229 ARG A C 1
ATOM 1809 O O . ARG A 1 229 ? -1.644 -23.308 -2.365 1.00 86.38 229 ARG A O 1
ATOM 1816 N N . LYS A 1 230 ? -0.132 -24.410 -3.601 1.00 89.19 230 LYS A N 1
ATOM 1817 C CA . LYS A 1 230 ? -0.967 -25.610 -3.799 1.00 89.19 230 LYS A CA 1
ATOM 1818 C C . LYS A 1 230 ? -0.847 -26.620 -2.654 1.00 89.19 230 LYS A C 1
ATOM 1820 O O . LYS A 1 230 ? -1.604 -27.588 -2.648 1.00 89.19 230 LYS A O 1
ATOM 1825 N N . LYS A 1 231 ? 0.136 -26.446 -1.769 1.00 81.44 231 LYS A N 1
ATOM 1826 C CA . LYS A 1 231 ? 0.412 -27.330 -0.631 1.00 81.44 231 LYS A CA 1
ATOM 1827 C C . LYS A 1 231 ? -0.366 -26.878 0.596 1.00 81.44 231 LYS A C 1
ATOM 1829 O O . LYS A 1 231 ? -0.823 -27.782 1.325 1.00 81.44 231 LYS A O 1
#

Solvent-accessible surface area (backbone atoms only — not comparable to full-atom values): 14691 Å² total; per-residue (Å²): 143,92,83,87,80,85,75,72,81,83,73,70,80,82,83,77,81,86,81,87,84,82,82,90,84,91,84,91,82,85,87,78,93,73,93,71,87,73,78,73,76,81,78,74,83,73,76,80,73,75,82,78,60,43,57,59,54,50,51,51,53,43,58,75,69,41,74,85,72,70,79,89,74,61,38,76,57,43,37,40,73,85,79,63,50,76,44,101,60,71,70,88,55,72,47,62,38,96,85,79,63,49,62,38,40,57,47,65,45,60,81,80,65,46,61,27,33,23,38,72,78,49,43,58,57,42,55,55,49,40,44,57,49,63,50,56,42,60,52,50,51,52,58,47,24,58,49,52,55,65,28,60,82,44,81,10,30,27,35,40,48,82,78,57,95,84,57,53,72,70,47,50,71,42,32,49,39,75,36,39,73,93,39,79,62,35,60,53,54,47,57,53,57,68,38,86,83,45,75,53,47,78,43,80,32,78,88,39,80,92,83,38,81,58,62,66,59,31,50,51,53,44,51,55,52,61,57,60,73,76,111

Sequence (231 aa):
MKIFQTLKDIFAPKTEEKEKTSAAGETPGKAAEGARAEKLPAQEGQKSAKAMNYAELINGLISNAGYRNYKPVGTEEAACPSCGKEIDSFPVRKMQCPSCGADIFVRTRASDKRKVLLTGDQLEEFERQRTLDSGMYDTKMKNLAERMEKYSDHGGWVFLSVLDEKDTPEYAEYHGMVIKSRSGEEKKALGLLIRPDSRARTKTWFNNPEQDTSPDEYEAQRKEWFDSRKK

Foldseek 3Di:
DDDPDPDPPPDDDDDDDDDDDDDDDDDDDDDDDDDDPDPDPDPDDDDDDPQDQLLVLLVVLCVVVCLVPDDDDFDLAQAAPPPRHHDPDNDPAWDADPPPRFIWGWDQQLQPRGIGTDGPVRVVVSVQNNLVSVCVLVVQSVVVSVVVSVLLVAQAKAKAAPLDPPDDVLSLVRHGDGGGPPDPVVSVSSSLSSRSPRPIDMGRDHVDVVVGDDSVVSVVVSVVSVVVVVD

Nearest PDB structures (foldseek):
  1zbd-assembly1_B  TM=2.095E-01  e=4.241E-01  Rattus norvegicus
  4q7o-assembly1_A  TM=3.766E-01  e=9.472E+00  Neisseria meningitidis MC58